Protein AF-A0A3M1L8R0-F1 (afdb_monomer_lite)

Structure (mmCIF, N/CA/C/O backbone):
data_AF-A0A3M1L8R0-F1
#
_entry.id   AF-A0A3M1L8R0-F1
#
loop_
_atom_site.group_PDB
_atom_site.id
_atom_site.type_symbol
_atom_site.label_atom_id
_atom_site.label_alt_id
_atom_site.label_comp_id
_atom_site.label_asym_id
_atom_site.label_entity_id
_atom_site.label_seq_id
_atom_site.pdbx_PDB_ins_code
_atom_site.Cartn_x
_atom_site.Cartn_y
_atom_site.Cartn_z
_atom_site.occupancy
_atom_site.B_iso_or_equiv
_atom_site.auth_seq_id
_atom_site.auth_comp_id
_atom_site.auth_asym_id
_atom_site.auth_atom_id
_atom_site.pdbx_PDB_model_num
ATOM 1 N N . MET A 1 1 ? 29.914 29.128 -67.071 1.00 51.91 1 MET A N 1
ATOM 2 C CA . MET A 1 1 ? 29.034 29.588 -65.966 1.00 51.91 1 MET A CA 1
ATOM 3 C C . MET A 1 1 ? 27.877 28.634 -65.644 1.00 51.91 1 MET A C 1
ATOM 5 O O . MET A 1 1 ? 27.587 28.475 -64.469 1.00 51.91 1 MET A O 1
ATOM 9 N N . LYS A 1 2 ? 27.258 27.937 -66.615 1.00 49.28 2 LYS A N 1
ATOM 10 C CA . LYS A 1 2 ? 26.169 26.964 -66.348 1.00 49.28 2 LYS A CA 1
ATOM 11 C C . LYS A 1 2 ? 26.599 25.718 -65.545 1.00 49.28 2 LYS A C 1
ATOM 13 O O . LYS A 1 2 ? 25.835 25.243 -64.716 1.00 49.28 2 LYS A O 1
ATOM 18 N N . ASN A 1 3 ? 27.845 25.261 -65.699 1.00 52.44 3 ASN A N 1
ATOM 19 C CA . ASN A 1 3 ? 28.344 24.060 -65.006 1.00 52.44 3 ASN A CA 1
ATOM 20 C C . ASN A 1 3 ? 28.751 24.312 -63.541 1.00 52.44 3 ASN A C 1
ATOM 22 O O . ASN A 1 3 ? 28.852 23.365 -62.770 1.00 52.44 3 ASN A O 1
ATOM 26 N N . LEU A 1 4 ? 28.950 25.576 -63.142 1.00 51.56 4 LEU A N 1
ATOM 27 C CA . LEU A 1 4 ? 29.311 25.935 -61.764 1.00 51.56 4 LEU A CA 1
ATOM 28 C C . LEU A 1 4 ? 28.068 26.055 -60.866 1.00 51.56 4 LEU A C 1
ATOM 30 O O . LEU A 1 4 ? 28.112 25.662 -59.705 1.00 51.56 4 LEU A O 1
ATOM 34 N N . LEU A 1 5 ? 26.931 26.502 -61.419 1.00 51.31 5 LEU A N 1
ATOM 35 C CA . LEU A 1 5 ? 25.650 26.499 -60.701 1.00 51.31 5 LEU A CA 1
ATOM 36 C C . LEU A 1 5 ? 25.117 25.078 -60.450 1.00 51.31 5 LEU A C 1
ATOM 38 O O . LEU A 1 5 ? 24.529 24.833 -59.402 1.00 51.31 5 LEU A O 1
ATOM 42 N N . PHE A 1 6 ? 25.360 24.128 -61.359 1.00 51.28 6 PHE A N 1
ATOM 43 C CA . PHE A 1 6 ? 24.912 22.738 -61.187 1.00 51.28 6 PHE A CA 1
ATOM 44 C C . PHE A 1 6 ? 25.658 22.008 -60.055 1.00 51.28 6 PHE A C 1
ATOM 46 O O . PHE A 1 6 ? 25.064 21.212 -59.331 1.00 51.28 6 PHE A O 1
ATOM 53 N N . ALA A 1 7 ? 26.941 22.326 -59.849 1.00 51.75 7 ALA A N 1
ATOM 54 C CA . ALA A 1 7 ? 27.743 21.759 -58.765 1.00 51.75 7 ALA A CA 1
ATOM 55 C C . ALA A 1 7 ? 27.320 22.282 -57.378 1.00 51.75 7 ALA A C 1
ATOM 57 O O . ALA A 1 7 ? 27.317 21.526 -56.409 1.00 51.75 7 ALA A O 1
ATOM 58 N N . ILE A 1 8 ? 26.901 23.549 -57.280 1.00 53.81 8 ILE A N 1
ATOM 59 C CA . ILE A 1 8 ? 26.449 24.157 -56.016 1.00 53.81 8 ILE A CA 1
ATOM 60 C C . ILE A 1 8 ? 25.069 23.621 -55.599 1.00 53.81 8 ILE A C 1
ATOM 62 O O . ILE A 1 8 ? 24.835 23.407 -54.412 1.00 53.81 8 ILE A O 1
ATOM 66 N N . VAL A 1 9 ? 24.181 23.312 -56.553 1.00 53.69 9 VAL A N 1
ATOM 67 C CA . VAL A 1 9 ? 22.876 22.689 -56.258 1.00 53.69 9 VAL A CA 1
ATOM 68 C C . VAL A 1 9 ? 23.035 21.247 -55.748 1.00 53.69 9 VAL A C 1
ATOM 70 O O . VAL A 1 9 ? 22.316 20.853 -54.835 1.00 53.69 9 VAL A O 1
ATOM 73 N N . LEU A 1 10 ? 24.017 20.488 -56.252 1.00 50.72 10 LEU A N 1
ATOM 74 C CA . LEU A 1 10 ? 24.317 19.127 -55.776 1.00 50.72 10 LEU A CA 1
ATOM 75 C C . LEU A 1 10 ? 25.057 19.094 -54.425 1.00 50.72 10 LEU A C 1
ATOM 77 O O . LEU A 1 10 ? 24.858 18.167 -53.640 1.00 50.72 10 LEU A O 1
ATOM 81 N N . LEU A 1 11 ? 25.870 20.111 -54.118 1.00 49.56 11 LEU A N 1
ATOM 82 C CA . LEU A 1 11 ? 26.544 20.251 -52.817 1.00 49.56 11 LEU A CA 1
ATOM 83 C C . LEU A 1 11 ? 25.628 20.840 -51.726 1.00 49.56 11 LEU A C 1
ATOM 85 O O . LEU A 1 11 ? 25.813 20.537 -50.550 1.00 49.56 11 LEU A O 1
ATOM 89 N N . GLY A 1 12 ? 24.608 21.624 -52.096 1.00 48.91 12 GLY A N 1
ATOM 90 C CA . GLY A 1 12 ? 23.631 22.202 -51.163 1.00 48.91 12 GLY A CA 1
ATOM 91 C C . GLY A 1 12 ? 22.560 21.224 -50.659 1.00 48.91 12 GLY A C 1
ATOM 92 O O . GLY A 1 12 ? 21.971 21.447 -49.603 1.00 48.91 12 GLY A O 1
ATOM 93 N N . SER A 1 13 ? 22.324 20.114 -51.365 1.00 52.06 13 SER A N 1
ATOM 94 C CA . SER A 1 13 ? 21.329 19.096 -50.989 1.00 52.06 13 SER A CA 1
ATOM 95 C C . SER A 1 13 ? 21.847 18.016 -50.025 1.00 52.06 13 SER A C 1
ATOM 97 O O . SER A 1 13 ? 21.062 17.205 -49.540 1.00 52.06 13 SER A O 1
ATOM 99 N N . GLY A 1 14 ? 23.151 17.982 -49.729 1.00 53.72 14 GLY A N 1
ATOM 100 C CA . GLY A 1 14 ? 23.781 16.911 -48.939 1.00 53.72 14 GLY A CA 1
ATOM 101 C C . GLY A 1 14 ? 23.727 17.066 -47.411 1.00 53.72 14 GLY A C 1
ATOM 102 O O . GLY A 1 14 ? 24.091 16.132 -46.701 1.00 53.72 14 GLY A O 1
ATOM 103 N N . LEU A 1 15 ? 23.282 18.212 -46.882 1.00 53.03 15 LEU A N 1
ATOM 104 C CA . LEU A 1 15 ? 23.395 18.558 -45.452 1.00 53.03 15 LEU A CA 1
ATOM 105 C C . LEU A 1 15 ? 22.058 18.613 -44.681 1.00 53.03 15 LEU A C 1
ATOM 107 O O . LEU A 1 15 ? 21.916 19.376 -43.732 1.00 53.03 15 LEU A O 1
ATOM 111 N N . TRP A 1 16 ? 21.083 17.766 -45.028 1.00 51.69 16 TRP A N 1
ATOM 112 C CA . TRP A 1 16 ? 19.791 17.680 -44.315 1.00 51.69 16 TRP A CA 1
ATOM 113 C C . TRP A 1 16 ? 19.462 16.278 -43.768 1.00 51.69 16 TRP A C 1
ATOM 115 O O . TRP A 1 16 ? 18.299 15.897 -43.688 1.00 51.69 16 TRP A O 1
ATOM 125 N N . LEU A 1 17 ? 20.460 15.478 -43.371 1.00 54.22 17 LEU A N 1
ATOM 126 C CA . LEU A 1 17 ? 20.231 14.120 -42.830 1.00 54.22 17 LEU A CA 1
ATOM 127 C C . LEU A 1 17 ? 20.761 13.913 -41.400 1.00 54.22 17 LEU A C 1
ATOM 129 O O . LEU A 1 17 ? 21.130 12.807 -41.011 1.00 54.22 17 LEU A O 1
ATOM 133 N N . GLY A 1 18 ? 20.756 14.975 -40.594 1.00 55.88 18 GLY A N 1
ATOM 134 C CA . GLY A 1 18 ? 21.191 14.965 -39.194 1.00 55.88 18 GLY A CA 1
ATOM 135 C C . GLY A 1 18 ? 20.063 15.083 -38.167 1.00 55.88 18 GLY A C 1
ATOM 136 O O . GLY A 1 18 ? 20.282 15.642 -37.100 1.00 55.88 18 GLY A O 1
ATOM 137 N N . GLY A 1 19 ? 18.845 14.621 -38.462 1.00 56.12 19 GLY A N 1
ATOM 138 C CA . GLY A 1 19 ? 17.775 14.601 -37.460 1.00 56.12 19 GLY A CA 1
ATOM 139 C C . GLY A 1 19 ? 18.047 13.537 -36.391 1.00 56.12 19 GLY A C 1
ATOM 140 O O . GLY A 1 19 ? 17.993 12.340 -36.683 1.00 56.12 19 GLY A O 1
ATOM 141 N N . CYS A 1 20 ? 18.326 13.950 -35.152 1.00 65.25 20 CYS A N 1
ATOM 142 C CA . CYS A 1 20 ? 18.377 13.044 -34.006 1.00 65.25 20 CYS A CA 1
ATOM 143 C C . CYS A 1 20 ? 16.948 12.560 -33.713 1.00 65.25 20 CYS A C 1
ATOM 145 O O . CYS A 1 20 ? 16.166 13.261 -33.076 1.00 65.25 20 CYS A O 1
ATOM 147 N N . SER A 1 21 ? 16.557 11.397 -34.244 1.00 83.44 21 SER A N 1
ATOM 148 C CA . SER A 1 21 ? 15.259 10.824 -33.889 1.00 83.44 21 SER A CA 1
ATOM 149 C C . SER A 1 21 ? 15.334 10.241 -32.472 1.00 83.44 21 SER A C 1
ATOM 151 O O . SER A 1 21 ? 16.324 9.573 -32.152 1.00 83.44 21 SER A O 1
ATOM 153 N N . PRO A 1 22 ? 14.299 10.424 -31.631 1.00 83.69 22 PRO A N 1
ATOM 154 C CA . PRO A 1 22 ? 14.264 9.841 -30.290 1.00 83.69 22 PRO A CA 1
ATOM 155 C C . PRO A 1 22 ? 14.549 8.333 -30.291 1.00 83.69 22 PRO A C 1
ATOM 157 O O . PRO A 1 22 ? 15.298 7.845 -29.452 1.00 83.69 22 PRO A O 1
ATOM 160 N N . GLY A 1 23 ? 14.051 7.603 -31.297 1.00 88.00 23 GLY A N 1
ATOM 161 C CA . GLY A 1 23 ? 14.335 6.175 -31.453 1.00 88.00 23 GLY A CA 1
ATOM 162 C C . GLY A 1 23 ? 15.821 5.858 -31.667 1.00 88.00 23 GLY A C 1
ATOM 163 O O . GLY A 1 23 ? 16.350 4.960 -31.019 1.00 88.00 23 GLY A O 1
ATOM 164 N N . ARG A 1 24 ? 16.536 6.629 -32.504 1.00 87.69 24 ARG A N 1
ATOM 165 C CA . ARG A 1 24 ? 17.986 6.442 -32.717 1.00 87.69 24 ARG A CA 1
ATOM 166 C C . ARG A 1 24 ? 18.797 6.776 -31.469 1.00 87.69 24 ARG A C 1
ATOM 168 O O . ARG A 1 24 ? 19.761 6.071 -31.180 1.00 87.69 24 ARG A O 1
ATOM 175 N N . PHE A 1 25 ? 18.413 7.830 -30.748 1.00 91.00 25 PHE A N 1
ATOM 176 C CA . PHE A 1 25 ? 19.039 8.185 -29.476 1.00 91.00 25 PHE A CA 1
ATOM 177 C C . PHE A 1 25 ? 18.888 7.046 -28.463 1.00 91.00 25 PHE A C 1
ATOM 179 O O . PHE A 1 25 ? 19.884 6.520 -27.978 1.00 91.00 25 PHE A O 1
ATOM 186 N N . VAL A 1 26 ? 17.661 6.580 -28.231 1.00 92.38 26 VAL A N 1
ATOM 187 C CA . VAL A 1 26 ? 17.399 5.501 -27.274 1.00 92.38 26 VAL A CA 1
ATOM 188 C C . VAL A 1 26 ? 18.082 4.195 -27.680 1.00 92.38 26 VAL A C 1
ATOM 190 O O . VAL A 1 26 ? 18.713 3.553 -26.847 1.00 92.38 26 VAL A O 1
ATOM 193 N N . ALA A 1 27 ? 18.038 3.813 -28.961 1.00 91.56 27 ALA A N 1
ATOM 194 C CA . ALA A 1 27 ? 18.734 2.619 -29.444 1.00 91.56 27 ALA A CA 1
ATOM 195 C C . ALA A 1 27 ? 20.246 2.667 -29.163 1.00 91.56 27 ALA A C 1
ATOM 197 O O . ALA A 1 27 ? 20.862 1.642 -28.868 1.00 91.56 27 ALA A O 1
ATOM 198 N N . LYS A 1 28 ? 20.850 3.856 -29.258 1.00 93.06 28 LYS A N 1
ATOM 199 C CA . LYS A 1 28 ? 22.262 4.077 -28.943 1.00 93.06 28 LYS A CA 1
ATOM 200 C C . LYS A 1 28 ? 22.526 3.943 -27.442 1.00 93.06 28 LYS A C 1
ATOM 202 O O . LYS A 1 28 ? 23.493 3.275 -27.087 1.00 93.06 28 LYS A O 1
ATOM 207 N N . GLU A 1 29 ? 21.679 4.514 -26.589 1.00 93.38 29 GLU A N 1
ATOM 208 C CA . GLU A 1 29 ? 21.819 4.412 -25.128 1.00 93.38 29 GLU A CA 1
ATOM 209 C C . GLU A 1 29 ? 21.652 2.972 -24.631 1.00 93.38 29 GLU A C 1
ATOM 211 O O . GLU A 1 29 ? 22.484 2.488 -23.863 1.00 93.38 29 GLU A O 1
ATOM 216 N N . LEU A 1 30 ? 20.662 2.238 -25.153 1.00 92.50 30 LEU A N 1
ATOM 217 C CA . LEU A 1 30 ? 20.477 0.816 -24.844 1.00 92.50 30 LEU A CA 1
ATOM 218 C C . LEU A 1 30 ? 21.733 -0.002 -25.177 1.00 92.50 30 LEU A C 1
ATOM 220 O O . LEU A 1 30 ? 22.134 -0.852 -24.389 1.00 92.50 30 LEU A O 1
ATOM 224 N N . ARG A 1 31 ? 22.378 0.276 -26.320 1.00 91.19 31 ARG A N 1
ATOM 225 C CA . ARG A 1 31 ? 23.598 -0.421 -26.768 1.00 91.19 31 ARG A CA 1
ATOM 226 C C . ARG A 1 31 ? 24.855 -0.028 -25.996 1.00 91.19 31 ARG A C 1
ATOM 228 O O . ARG A 1 31 ? 25.738 -0.859 -25.831 1.00 91.19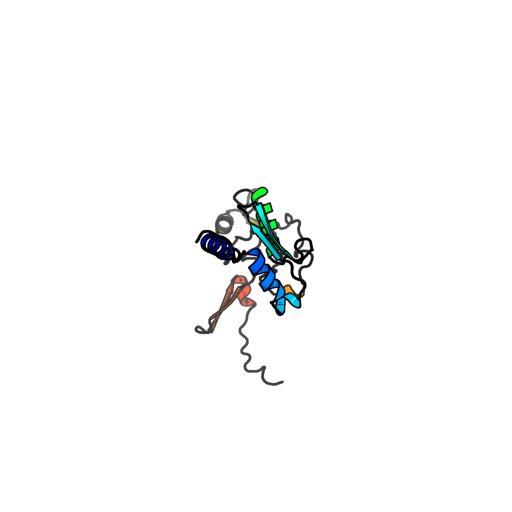 31 ARG A O 1
ATOM 235 N N . ARG A 1 32 ? 24.988 1.242 -25.606 1.00 94.94 32 ARG A N 1
ATOM 236 C CA . ARG A 1 32 ? 26.212 1.772 -24.978 1.00 94.94 32 ARG A CA 1
ATOM 237 C C . ARG A 1 32 ? 26.231 1.630 -23.465 1.00 94.94 32 ARG A C 1
ATOM 239 O O . ARG A 1 32 ? 27.309 1.693 -22.884 1.00 94.94 32 ARG A O 1
ATOM 246 N N . SER A 1 33 ? 25.072 1.467 -22.836 1.00 95.38 33 SER A N 1
ATOM 247 C CA . SER A 1 33 ? 24.998 1.310 -21.391 1.00 95.38 33 SER A CA 1
ATOM 248 C C . SER A 1 33 ? 25.615 -0.015 -20.956 1.00 95.38 33 SER A C 1
ATOM 250 O O . SER A 1 33 ? 25.059 -1.084 -21.198 1.00 95.38 33 SER A O 1
ATOM 252 N N . GLU A 1 34 ? 26.745 0.066 -20.258 1.00 95.00 34 GLU A N 1
ATOM 253 C CA . GLU A 1 34 ? 27.422 -1.101 -19.694 1.00 95.00 34 GLU A CA 1
ATOM 254 C C . GLU A 1 34 ? 26.500 -1.903 -18.761 1.00 95.00 34 GLU A C 1
ATOM 256 O O . GLU A 1 34 ? 26.536 -3.132 -18.755 1.00 95.00 34 GLU A O 1
ATOM 261 N N . VAL A 1 35 ? 25.634 -1.219 -18.006 1.00 95.00 35 VAL A N 1
ATOM 262 C CA . VAL A 1 35 ? 24.682 -1.866 -17.095 1.00 95.00 35 VAL A CA 1
ATOM 263 C C . VAL A 1 35 ? 23.616 -2.625 -17.879 1.00 95.00 35 VAL A C 1
ATOM 265 O O . VAL A 1 35 ? 23.365 -3.791 -17.586 1.00 95.00 35 VAL A O 1
ATOM 268 N N . LEU A 1 36 ? 23.009 -2.003 -18.895 1.00 93.88 36 LEU A N 1
ATOM 269 C CA . LEU A 1 36 ? 21.923 -2.638 -19.650 1.00 93.88 36 LEU A CA 1
ATOM 270 C C . LEU A 1 36 ? 22.419 -3.817 -20.489 1.00 93.88 36 LEU A C 1
ATOM 272 O O . LEU A 1 36 ? 21.698 -4.795 -20.638 1.00 93.88 36 LEU A O 1
ATOM 276 N N . GLN A 1 37 ? 23.661 -3.768 -20.975 1.00 92.06 37 GLN A N 1
ATOM 277 C CA . GLN A 1 37 ? 24.262 -4.877 -21.723 1.00 92.06 37 GLN A CA 1
ATOM 278 C C . GLN A 1 37 ? 24.551 -6.119 -20.859 1.00 92.06 37 GLN A C 1
ATOM 280 O O . GLN A 1 37 ? 24.732 -7.204 -21.405 1.00 92.06 37 GLN A O 1
ATOM 285 N N . LYS A 1 38 ? 24.579 -5.988 -19.525 1.00 95.69 38 LYS A N 1
ATOM 286 C CA . LYS A 1 38 ? 24.797 -7.107 -18.588 1.00 95.69 38 LYS A CA 1
ATOM 287 C C . LYS A 1 38 ? 23.502 -7.760 -18.086 1.00 95.69 38 LYS A C 1
ATOM 289 O O . LYS A 1 38 ? 23.583 -8.749 -17.364 1.00 95.69 38 LYS A O 1
ATOM 294 N N . HIS A 1 39 ? 22.329 -7.229 -18.435 1.00 94.06 39 HIS A N 1
ATOM 295 C CA . HIS A 1 39 ? 21.040 -7.685 -17.907 1.00 94.06 39 HIS A CA 1
ATOM 296 C C . HIS A 1 39 ? 20.052 -8.016 -19.027 1.00 94.06 39 HIS A C 1
ATOM 298 O O . HIS A 1 39 ? 20.157 -7.517 -20.146 1.00 94.06 39 HIS A O 1
ATOM 304 N N . PHE A 1 40 ? 19.046 -8.833 -18.710 1.00 94.69 40 PHE A N 1
ATOM 305 C CA . PHE A 1 40 ? 17.914 -9.032 -19.607 1.00 94.69 40 PHE A CA 1
ATOM 306 C C . PHE A 1 40 ? 16.969 -7.829 -19.505 1.00 94.69 40 PHE A C 1
ATOM 308 O O . PHE A 1 40 ? 16.279 -7.650 -18.502 1.00 94.69 40 PHE A O 1
ATOM 315 N N . VAL A 1 41 ? 16.981 -6.972 -20.528 1.00 95.12 41 VAL A N 1
ATOM 316 C CA . VAL A 1 41 ? 16.267 -5.688 -20.535 1.00 95.12 41 VAL A CA 1
ATOM 317 C C . VAL A 1 41 ? 15.135 -5.714 -21.555 1.00 95.12 41 VAL A C 1
ATOM 319 O O . VAL A 1 41 ? 15.334 -6.110 -22.703 1.00 95.12 41 VAL A O 1
ATOM 322 N N . GLY A 1 42 ? 13.963 -5.239 -21.139 1.00 95.06 42 GLY A N 1
ATOM 323 C CA . GLY A 1 42 ? 12.839 -4.905 -22.009 1.00 95.06 42 GLY A CA 1
ATOM 324 C C . GLY A 1 42 ? 12.680 -3.390 -22.107 1.00 95.06 42 GLY A C 1
ATOM 325 O O . GLY A 1 42 ? 12.739 -2.689 -21.099 1.00 95.06 42 GLY A O 1
ATOM 326 N N . PHE A 1 43 ? 12.487 -2.868 -23.315 1.00 95.50 43 PHE A N 1
ATOM 327 C CA . PHE A 1 43 ? 12.222 -1.452 -23.550 1.00 95.50 43 PHE A CA 1
ATOM 328 C C . PHE A 1 43 ? 11.221 -1.273 -24.690 1.00 95.50 43 PHE A C 1
ATOM 330 O O . PHE A 1 43 ? 11.354 -1.883 -25.752 1.00 95.50 43 PHE A O 1
ATOM 337 N N . ALA A 1 44 ? 10.255 -0.378 -24.508 1.00 95.62 44 ALA A N 1
ATOM 338 C CA . ALA A 1 44 ? 9.317 0.004 -25.551 1.00 95.62 44 ALA A CA 1
ATOM 339 C C . ALA A 1 44 ? 8.983 1.496 -25.449 1.00 95.62 44 ALA A C 1
ATOM 341 O O . ALA A 1 44 ? 8.637 1.994 -24.382 1.00 95.62 44 ALA A O 1
ATOM 342 N N . LEU A 1 45 ? 9.074 2.206 -26.574 1.00 95.94 45 LEU A N 1
ATOM 343 C CA . LEU A 1 45 ? 8.698 3.611 -26.710 1.00 95.94 45 LEU A CA 1
ATOM 344 C C . LEU A 1 45 ? 7.683 3.751 -27.839 1.00 95.94 45 LEU A C 1
ATOM 346 O O . LEU A 1 45 ? 7.979 3.438 -28.997 1.00 95.94 45 LEU A O 1
ATOM 350 N N . TYR A 1 46 ? 6.504 4.255 -27.493 1.00 95.94 46 TYR A N 1
ATOM 351 C CA . TYR A 1 46 ? 5.384 4.449 -28.403 1.00 95.94 46 TYR A CA 1
ATOM 352 C C . TYR A 1 46 ? 5.064 5.934 -28.554 1.00 95.94 46 TYR A C 1
ATOM 354 O O . TYR A 1 46 ? 5.034 6.674 -27.575 1.00 95.94 46 TYR A O 1
ATOM 362 N N . ASP A 1 47 ? 4.815 6.362 -29.785 1.00 95.62 47 ASP A N 1
ATOM 363 C CA . ASP A 1 47 ? 4.324 7.700 -30.099 1.00 95.62 47 ASP A CA 1
ATOM 364 C C . ASP A 1 47 ? 2.795 7.666 -30.162 1.00 95.62 47 ASP A C 1
ATOM 366 O O . ASP A 1 47 ? 2.230 7.037 -31.060 1.00 95.62 47 ASP A O 1
ATOM 370 N N . LEU A 1 48 ? 2.134 8.324 -29.206 1.00 96.50 48 LEU A N 1
ATOM 371 C CA . LEU A 1 48 ? 0.672 8.345 -29.111 1.00 96.50 48 LEU A CA 1
ATOM 372 C C . LEU A 1 48 ? 0.016 9.138 -30.252 1.00 96.50 48 LEU A C 1
ATOM 374 O O . LEU A 1 48 ? -1.052 8.749 -30.720 1.00 96.50 48 LEU A O 1
ATOM 378 N N . GLU A 1 49 ? 0.655 10.208 -30.734 1.00 96.06 49 GLU A N 1
ATOM 379 C CA . GLU A 1 49 ? 0.125 11.038 -31.822 1.00 96.06 49 GLU A CA 1
ATOM 380 C C . GLU A 1 49 ? 0.259 10.322 -33.167 1.00 96.06 49 GLU A C 1
ATOM 382 O O . GLU A 1 49 ? -0.699 10.214 -33.933 1.00 96.06 49 GLU A O 1
ATOM 387 N N . LYS A 1 50 ? 1.450 9.776 -33.442 1.00 95.38 50 LYS A N 1
ATOM 388 C CA . LYS A 1 50 ? 1.740 9.050 -34.690 1.00 95.38 50 LYS A CA 1
ATOM 389 C C . LYS A 1 50 ? 1.267 7.599 -34.667 1.00 95.38 50 LYS A C 1
ATOM 391 O O . LYS A 1 50 ? 1.395 6.918 -35.683 1.00 95.38 50 LYS A O 1
ATOM 396 N N . LYS A 1 51 ? 0.773 7.123 -33.521 1.00 96.81 51 LYS A N 1
ATOM 397 C CA . LYS A 1 51 ? 0.279 5.760 -33.287 1.00 96.81 51 LYS A CA 1
ATOM 398 C C . LYS A 1 51 ? 1.249 4.677 -33.767 1.00 96.81 51 LYS A C 1
ATOM 400 O O . LYS A 1 51 ? 0.857 3.715 -34.429 1.00 96.81 51 LYS A O 1
ATOM 405 N N . ARG A 1 52 ? 2.537 4.832 -33.454 1.00 95.19 52 ARG A N 1
ATOM 406 C CA . ARG A 1 52 ? 3.581 3.885 -33.876 1.00 95.19 52 ARG A CA 1
ATOM 407 C C . ARG A 1 52 ? 4.674 3.719 -32.832 1.00 95.19 52 ARG A C 1
ATOM 409 O O . ARG A 1 52 ? 5.014 4.658 -32.115 1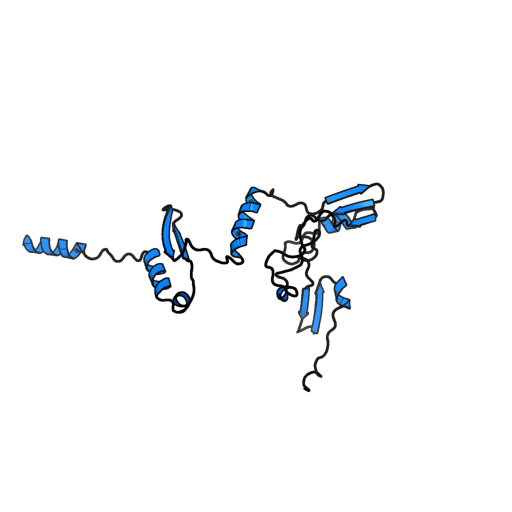.00 95.19 52 ARG A O 1
ATOM 416 N N . TRP A 1 53 ? 5.293 2.545 -32.823 1.00 95.19 53 TRP A N 1
ATOM 417 C CA . TRP A 1 53 ? 6.516 2.302 -32.065 1.00 95.19 53 TRP A CA 1
ATOM 418 C C . TRP A 1 53 ? 7.669 3.133 -32.635 1.00 95.19 53 TRP A C 1
ATOM 420 O O . TRP A 1 53 ? 7.911 3.134 -33.842 1.00 95.19 53 TRP A O 1
ATOM 430 N N . LEU A 1 54 ? 8.378 3.849 -31.765 1.00 94.31 54 LEU A N 1
ATOM 431 C CA . LEU A 1 54 ? 9.587 4.593 -32.120 1.00 94.31 54 LEU A CA 1
ATOM 432 C C . LEU A 1 54 ? 10.855 3.787 -31.848 1.00 94.31 54 LEU A C 1
ATOM 434 O O . LEU A 1 54 ? 11.840 3.957 -32.562 1.00 94.31 54 LEU A O 1
ATOM 438 N N . GLN A 1 55 ? 10.833 2.948 -30.810 1.00 94.81 55 GLN A N 1
ATOM 439 C CA . GLN A 1 55 ? 11.923 2.047 -30.455 1.00 94.81 55 GLN A CA 1
ATOM 440 C C . GLN A 1 55 ? 11.395 0.903 -29.594 1.00 94.81 55 GLN A C 1
ATOM 442 O O . GLN A 1 55 ? 10.631 1.133 -28.658 1.00 94.81 55 GLN A O 1
ATOM 447 N N . THR A 1 56 ? 11.852 -0.313 -29.867 1.00 95.81 56 THR A N 1
ATOM 448 C CA . THR A 1 56 ? 11.588 -1.490 -29.036 1.00 95.81 56 THR A CA 1
ATOM 449 C C . THR A 1 56 ? 12.871 -2.295 -28.836 1.00 95.81 56 THR A C 1
ATOM 451 O O . THR A 1 56 ? 13.806 -2.224 -29.637 1.00 95.81 56 THR A O 1
ATOM 454 N N . HIS A 1 57 ? 12.941 -3.027 -27.733 1.00 94.81 57 HIS A N 1
ATOM 455 C CA . HIS A 1 57 ? 13.987 -3.990 -27.414 1.00 94.81 57 HIS A CA 1
ATOM 456 C C . HIS A 1 57 ? 13.372 -5.047 -26.495 1.00 94.81 57 HIS A C 1
ATOM 458 O O . HIS A 1 57 ? 12.917 -4.698 -25.410 1.00 94.81 57 HIS A O 1
ATOM 464 N N . ASN A 1 58 ? 13.285 -6.299 -26.955 1.00 96.12 58 ASN A N 1
ATOM 465 C CA . ASN A 1 58 ? 12.631 -7.413 -26.246 1.00 96.12 58 ASN A CA 1
ATOM 466 C C . ASN A 1 58 ? 11.211 -7.086 -25.736 1.00 96.12 58 ASN A C 1
ATOM 468 O O . ASN A 1 58 ? 10.792 -7.574 -24.692 1.00 96.12 58 ASN A O 1
ATOM 472 N N . ALA A 1 59 ? 10.474 -6.216 -26.435 1.00 95.88 59 ALA A N 1
ATOM 473 C CA . ALA A 1 59 ? 9.172 -5.716 -25.976 1.00 95.88 59 ALA A CA 1
ATOM 474 C C . ALA A 1 59 ? 8.065 -6.791 -25.966 1.00 95.88 59 ALA A C 1
ATOM 476 O O . ALA A 1 59 ? 7.014 -6.590 -25.370 1.00 95.88 59 ALA A O 1
ATOM 477 N N . ASP A 1 60 ? 8.300 -7.909 -26.645 1.00 96.38 60 ASP A N 1
ATOM 478 C CA . ASP A 1 60 ? 7.441 -9.086 -26.775 1.00 96.38 60 ASP A CA 1
ATOM 479 C C . ASP A 1 60 ? 7.770 -10.204 -25.767 1.00 96.38 60 ASP A C 1
ATOM 481 O O . ASP A 1 60 ? 7.141 -11.259 -25.791 1.00 96.38 60 ASP A O 1
ATOM 485 N N . HIS A 1 61 ? 8.742 -9.988 -24.877 1.00 97.38 61 HIS A N 1
ATOM 486 C CA . HIS A 1 61 ? 9.136 -10.958 -23.857 1.00 97.38 61 HIS A CA 1
ATOM 487 C C . HIS A 1 61 ? 8.450 -10.678 -22.513 1.00 97.38 61 HIS A C 1
ATOM 489 O O . HIS A 1 61 ? 8.108 -9.539 -22.190 1.00 97.38 61 HIS A O 1
ATOM 495 N N . TYR A 1 62 ? 8.270 -11.723 -21.701 1.00 96.69 62 TYR A N 1
ATOM 496 C CA . TYR A 1 62 ? 7.740 -11.587 -20.344 1.00 96.69 62 TYR A CA 1
ATOM 497 C C . TYR A 1 62 ? 8.811 -11.100 -19.361 1.00 96.69 62 TYR A C 1
ATOM 499 O O . TYR A 1 62 ? 9.961 -11.536 -19.404 1.00 96.69 62 TYR A O 1
ATOM 507 N N . PHE A 1 63 ? 8.400 -10.232 -18.436 1.00 96.25 63 PHE A N 1
ATOM 508 C CA . PHE A 1 63 ? 9.225 -9.694 -17.353 1.00 96.25 63 PHE A CA 1
ATOM 509 C C . PHE A 1 63 ? 8.434 -9.693 -16.048 1.00 96.25 63 PHE A C 1
ATOM 511 O O . PHE A 1 63 ? 7.204 -9.646 -16.068 1.00 96.25 63 PHE A O 1
ATOM 518 N N . THR A 1 64 ? 9.135 -9.661 -14.914 1.00 95.00 64 THR A N 1
ATOM 519 C CA . THR A 1 64 ? 8.518 -9.373 -13.617 1.00 95.00 64 THR A CA 1
ATOM 520 C C . THR A 1 64 ? 8.202 -7.876 -13.545 1.00 95.00 64 THR A C 1
ATOM 522 O O . THR A 1 64 ? 9.125 -7.064 -13.494 1.00 95.00 64 THR A O 1
ATOM 525 N N . PRO A 1 65 ? 6.923 -7.469 -13.530 1.00 95.25 65 PRO A N 1
ATOM 526 C CA . PRO A 1 65 ? 6.548 -6.055 -13.601 1.00 95.25 65 PRO A CA 1
ATOM 527 C C . PRO A 1 65 ? 6.794 -5.289 -12.292 1.00 95.25 65 PRO A C 1
ATOM 529 O O . PRO A 1 65 ? 6.720 -4.059 -12.283 1.00 95.25 65 PRO A O 1
ATOM 532 N N . ALA A 1 66 ? 7.047 -5.991 -11.181 1.00 94.88 66 ALA A N 1
ATOM 533 C CA . ALA A 1 66 ? 7.069 -5.415 -9.838 1.00 94.88 66 ALA A CA 1
ATOM 534 C C . ALA A 1 66 ? 5.825 -4.526 -9.608 1.00 94.88 66 ALA A C 1
ATOM 536 O O . ALA A 1 66 ? 4.703 -4.902 -9.960 1.00 94.88 66 ALA A O 1
ATOM 537 N N . SER A 1 67 ? 5.999 -3.321 -9.061 1.00 96.25 67 SER A N 1
ATOM 538 C CA . SER A 1 67 ? 4.884 -2.396 -8.826 1.00 96.25 67 SER A CA 1
ATOM 539 C C . SER A 1 67 ? 4.197 -1.879 -10.098 1.00 96.25 67 SER A C 1
ATOM 541 O O . SER A 1 67 ? 3.109 -1.323 -9.973 1.00 96.25 67 SER A O 1
ATOM 543 N N . ASN A 1 68 ? 4.724 -2.114 -11.309 1.00 96.81 68 ASN A N 1
ATOM 544 C CA . ASN A 1 68 ? 4.018 -1.747 -12.544 1.00 96.81 68 ASN A CA 1
ATOM 545 C C . ASN A 1 68 ? 2.715 -2.543 -12.735 1.00 96.81 68 ASN A C 1
ATOM 547 O O . ASN A 1 68 ? 1.814 -2.058 -13.417 1.00 96.81 68 ASN A O 1
ATOM 551 N N . THR A 1 69 ? 2.547 -3.696 -12.069 1.00 96.06 69 THR A N 1
ATOM 552 C CA . THR A 1 69 ? 1.254 -4.410 -12.000 1.00 96.06 69 THR A CA 1
ATOM 553 C C . THR A 1 69 ? 0.117 -3.507 -11.519 1.00 96.06 69 THR A C 1
ATOM 555 O O . THR A 1 69 ? -1.019 -3.660 -11.965 1.00 96.06 69 THR A O 1
ATOM 558 N N . LYS A 1 70 ? 0.415 -2.512 -10.668 1.00 96.94 70 LYS A N 1
ATOM 559 C CA . LYS A 1 70 ? -0.580 -1.563 -10.148 1.00 96.94 70 LYS A CA 1
ATOM 560 C C . LYS A 1 70 ? -1.294 -0.790 -11.259 1.00 96.94 70 LYS A C 1
ATOM 562 O O . LYS A 1 70 ? -2.443 -0.420 -11.059 1.00 96.94 70 LYS A O 1
ATOM 567 N N . LEU A 1 71 ? -0.674 -0.593 -12.429 1.00 98.00 71 LEU A N 1
ATOM 568 C CA . LEU A 1 71 ? -1.330 0.041 -13.579 1.00 98.00 71 LEU A CA 1
ATOM 569 C C . LEU A 1 71 ? -2.528 -0.785 -14.076 1.00 98.00 71 LEU A C 1
ATOM 571 O O . LEU A 1 71 ? -3.583 -0.220 -14.356 1.00 98.00 71 LEU A O 1
ATOM 575 N N . PHE A 1 72 ? -2.402 -2.115 -14.122 1.00 97.00 72 PHE A N 1
ATOM 576 C CA . PHE A 1 72 ? -3.492 -3.013 -14.517 1.00 97.00 72 PHE A CA 1
ATOM 577 C C . PHE A 1 72 ? -4.596 -3.064 -13.459 1.00 97.00 72 PHE A C 1
ATOM 579 O O . PHE A 1 72 ? -5.778 -2.992 -13.797 1.00 97.00 72 PHE A O 1
ATOM 586 N N . THR A 1 73 ? -4.219 -3.143 -12.179 1.00 96.19 73 THR A N 1
ATOM 587 C CA . THR A 1 73 ? -5.175 -3.088 -11.062 1.00 96.19 73 THR A CA 1
ATOM 588 C C . THR A 1 73 ? -5.944 -1.770 -11.061 1.00 96.19 73 THR A C 1
ATOM 590 O O . THR A 1 73 ? -7.164 -1.781 -10.942 1.00 96.19 73 THR A O 1
ATOM 593 N N . PHE A 1 74 ? -5.253 -0.645 -11.253 1.00 96.50 74 PHE A N 1
ATOM 594 C CA . PHE A 1 74 ? -5.860 0.682 -11.314 1.00 96.50 74 PHE A CA 1
ATOM 595 C C . PHE A 1 74 ? -6.824 0.815 -12.494 1.00 96.50 74 PHE A C 1
ATOM 597 O O . PHE A 1 74 ? -7.967 1.218 -12.304 1.00 96.50 74 PHE A O 1
ATOM 604 N N . TYR A 1 75 ? -6.405 0.411 -13.696 1.00 97.19 75 TYR A N 1
ATOM 605 C CA . TYR A 1 75 ? -7.270 0.423 -14.875 1.00 97.19 75 TYR A CA 1
ATOM 606 C C . TYR A 1 75 ? -8.530 -0.431 -14.673 1.00 97.19 75 TYR A C 1
ATOM 608 O O . TYR A 1 75 ? -9.639 0.009 -14.957 1.00 97.19 75 TYR A O 1
ATOM 616 N N . THR A 1 76 ? -8.372 -1.628 -14.106 1.00 97.06 76 THR A N 1
ATOM 617 C CA . THR A 1 76 ? -9.498 -2.515 -13.781 1.00 97.06 76 THR A CA 1
ATOM 618 C C . THR A 1 76 ? -10.435 -1.873 -12.755 1.00 97.06 76 THR A C 1
ATOM 620 O O . THR A 1 76 ? -11.652 -1.909 -12.924 1.00 97.06 76 THR A O 1
ATOM 623 N N . ALA A 1 77 ? -9.880 -1.236 -11.720 1.00 94.94 77 ALA A N 1
ATOM 624 C CA . ALA A 1 77 ? -10.654 -0.540 -10.700 1.00 94.94 77 ALA A CA 1
ATOM 625 C C . ALA A 1 77 ? -11.486 0.608 -11.293 1.00 94.94 77 ALA A C 1
ATOM 627 O O . ALA A 1 77 ? -12.664 0.702 -10.972 1.00 94.94 77 ALA A O 1
ATOM 628 N N . LEU A 1 78 ? -10.923 1.407 -12.208 1.00 95.31 78 LEU A N 1
ATOM 629 C CA . LEU A 1 78 ? -11.653 2.483 -12.897 1.00 95.31 78 LEU A CA 1
ATOM 630 C C . LEU A 1 78 ? -12.863 1.987 -13.703 1.00 95.31 78 LEU A C 1
ATOM 632 O O . LEU A 1 78 ? -13.803 2.743 -13.921 1.00 95.31 78 LEU A O 1
ATOM 636 N N . HIS A 1 79 ? -12.831 0.740 -14.177 1.00 95.38 79 HIS A N 1
ATOM 637 C CA . HIS A 1 79 ? -13.909 0.166 -14.981 1.00 95.38 79 HIS A CA 1
ATOM 638 C C . HIS A 1 79 ? -14.953 -0.600 -14.167 1.00 95.38 79 HIS A C 1
ATOM 640 O O . HIS A 1 79 ? -16.098 -0.703 -14.607 1.00 95.38 79 HIS A O 1
ATOM 646 N N . LEU A 1 80 ? -14.564 -1.172 -13.026 1.00 95.06 80 LEU A N 1
ATOM 647 C CA . LEU A 1 80 ? -15.430 -2.051 -12.238 1.00 95.06 80 LEU A CA 1
ATOM 648 C C . LEU A 1 80 ? -15.977 -1.398 -10.970 1.00 95.06 80 LEU A C 1
ATOM 650 O O . LEU A 1 80 ? -17.063 -1.768 -10.525 1.00 95.06 80 LEU A O 1
ATOM 654 N N . LEU A 1 81 ? -15.224 -0.485 -10.354 1.00 92.00 81 LEU A N 1
ATOM 655 C CA . LEU A 1 81 ? -15.621 0.138 -9.098 1.00 92.00 81 LEU A CA 1
ATOM 656 C C . LEU A 1 81 ? -16.383 1.443 -9.357 1.00 92.00 81 LEU A C 1
ATOM 658 O O . LEU A 1 81 ? -16.030 2.188 -10.269 1.00 92.00 81 LEU A O 1
ATOM 662 N N . PRO A 1 82 ? -17.413 1.745 -8.548 1.00 91.25 82 PRO A N 1
ATOM 663 C CA . PRO A 1 82 ? -18.030 3.065 -8.545 1.00 91.25 82 PRO A CA 1
ATOM 664 C C . PRO A 1 82 ? -17.083 4.104 -7.922 1.00 91.25 82 PRO A C 1
ATOM 666 O O . PRO A 1 82 ? -16.087 3.757 -7.287 1.00 91.25 82 PRO A O 1
ATOM 669 N N . ASP A 1 83 ? -17.453 5.382 -8.007 1.00 88.88 83 ASP A N 1
ATOM 670 C CA . ASP A 1 83 ? -16.649 6.517 -7.517 1.00 88.88 83 ASP A CA 1
ATOM 671 C C . ASP A 1 83 ? -16.351 6.496 -6.002 1.00 88.88 83 ASP A C 1
ATOM 673 O O . ASP A 1 83 ? -15.556 7.296 -5.508 1.00 88.88 83 ASP A O 1
ATOM 677 N N . SER A 1 84 ? -16.983 5.600 -5.237 1.00 87.94 84 SER A N 1
ATOM 678 C CA . SER A 1 84 ? -16.726 5.437 -3.805 1.00 87.94 84 SER A CA 1
ATOM 679 C C . SER A 1 84 ? -16.769 3.974 -3.369 1.00 87.94 84 SER A C 1
ATOM 681 O O . SER A 1 84 ? -17.617 3.195 -3.802 1.00 87.94 84 SER A O 1
ATOM 683 N N . ALA A 1 85 ? -15.864 3.605 -2.462 1.00 87.50 85 ALA A N 1
ATOM 684 C CA . ALA A 1 85 ? -15.859 2.294 -1.828 1.00 87.50 85 ALA A CA 1
ATOM 685 C C . ALA A 1 85 ? -16.698 2.318 -0.536 1.00 87.50 85 ALA A C 1
ATOM 687 O O . ALA A 1 85 ? -16.552 3.246 0.267 1.00 87.50 85 ALA A O 1
ATOM 688 N N . PRO A 1 86 ? -17.537 1.300 -0.269 1.00 91.44 86 PRO A N 1
ATOM 689 C CA . PRO A 1 86 ? -18.263 1.216 0.993 1.00 91.44 86 PRO A CA 1
ATOM 690 C C . PRO A 1 86 ? -17.265 1.104 2.151 1.00 91.44 86 PRO A C 1
ATOM 692 O O . PRO A 1 86 ? -16.336 0.302 2.093 1.00 91.44 86 PRO A O 1
ATOM 695 N N . ALA A 1 87 ? -17.439 1.897 3.208 1.00 92.94 87 ALA A N 1
ATOM 696 C CA . ALA A 1 87 ? -16.523 1.898 4.354 1.00 92.94 87 ALA A CA 1
ATOM 697 C C . ALA A 1 87 ? -16.827 0.787 5.375 1.00 92.94 87 ALA A C 1
ATOM 699 O O . ALA A 1 87 ? -15.923 0.268 6.023 1.00 92.94 87 ALA A O 1
ATOM 700 N N . LEU A 1 88 ? -18.104 0.416 5.516 1.00 94.44 88 LEU A N 1
ATOM 701 C CA . LEU A 1 88 ? -18.576 -0.589 6.465 1.00 94.44 88 LEU A CA 1
ATOM 702 C C . LEU A 1 88 ? -19.916 -1.174 5.994 1.00 94.44 88 LEU A C 1
ATOM 704 O O . LEU A 1 88 ? -20.729 -0.455 5.412 1.00 94.44 88 LEU A O 1
ATOM 708 N N . ARG A 1 89 ? -20.183 -2.454 6.278 1.00 95.75 89 ARG A N 1
ATOM 709 C CA . ARG A 1 89 ? -21.537 -3.037 6.213 1.00 95.75 89 ARG A CA 1
ATOM 710 C C . ARG A 1 89 ? -22.045 -3.266 7.629 1.00 95.75 89 ARG A C 1
ATOM 712 O O . ARG A 1 89 ? -21.266 -3.667 8.485 1.00 95.75 89 ARG A O 1
ATOM 719 N N . TYR A 1 90 ? -23.332 -3.049 7.880 1.00 97.19 90 TYR A N 1
ATOM 720 C CA . TYR A 1 90 ? -23.901 -3.229 9.216 1.00 97.19 90 TYR A CA 1
ATOM 721 C C . TYR A 1 90 ? -25.378 -3.633 9.179 1.00 97.19 90 TYR A C 1
ATOM 723 O O . TYR A 1 90 ? -26.058 -3.433 8.173 1.00 97.19 90 TYR A O 1
ATOM 731 N N . ALA A 1 91 ? -25.858 -4.193 10.289 1.00 97.25 91 ALA A N 1
ATOM 732 C CA . ALA A 1 91 ? -27.258 -4.511 10.539 1.00 97.25 91 ALA A CA 1
ATOM 733 C C . ALA A 1 91 ? -27.597 -4.236 12.012 1.00 97.25 91 ALA A C 1
ATOM 735 O O . ALA A 1 91 ? -26.919 -4.735 12.911 1.00 97.25 91 ALA A O 1
ATOM 736 N N . ALA A 1 92 ? -28.644 -3.446 12.250 1.00 97.12 92 ALA A N 1
ATOM 737 C CA . ALA A 1 92 ? -29.165 -3.186 13.588 1.00 97.12 92 ALA A CA 1
ATOM 738 C C . ALA A 1 92 ? -30.289 -4.179 13.915 1.00 97.12 92 ALA A C 1
ATOM 740 O O . ALA A 1 92 ? -31.255 -4.298 13.160 1.00 97.12 92 ALA A O 1
ATOM 741 N N . LEU A 1 93 ? -30.160 -4.881 15.037 1.00 96.19 93 LEU A N 1
ATOM 742 C CA . LEU A 1 93 ? -31.073 -5.914 15.517 1.00 96.19 93 LEU A CA 1
ATOM 743 C C . LEU A 1 93 ? -31.374 -5.644 16.995 1.00 96.19 93 LEU A C 1
ATOM 745 O O . LEU A 1 93 ? -30.642 -6.084 17.875 1.00 96.19 93 LEU A O 1
ATOM 749 N N . GLY A 1 94 ? -32.430 -4.878 17.271 1.00 95.94 94 GLY A N 1
ATOM 750 C CA . GLY A 1 94 ? -32.763 -4.474 18.640 1.00 95.94 94 GLY A CA 1
ATOM 751 C C . GLY A 1 94 ? -31.642 -3.651 19.282 1.00 95.94 94 GLY A C 1
ATOM 752 O O . GLY A 1 94 ? -31.307 -2.569 18.801 1.00 95.94 94 GLY A O 1
ATOM 753 N N . ASP A 1 95 ? -31.064 -4.179 20.358 1.00 97.00 95 ASP A N 1
ATOM 754 C CA . ASP A 1 95 ? -29.961 -3.579 21.116 1.00 97.00 95 ASP A CA 1
ATOM 755 C C . ASP A 1 95 ? -28.573 -3.906 20.543 1.00 97.00 95 ASP A C 1
ATOM 757 O O . ASP A 1 95 ? -27.562 -3.549 21.143 1.00 97.00 95 ASP A O 1
ATOM 761 N N . THR A 1 96 ? -28.514 -4.575 19.391 1.00 98.31 96 THR A N 1
ATOM 762 C CA . THR A 1 96 ? -27.285 -5.087 18.784 1.00 98.31 96 THR A CA 1
ATOM 763 C C . THR A 1 96 ? -27.012 -4.426 17.432 1.00 98.31 96 THR A C 1
ATOM 765 O O . THR A 1 96 ? -27.903 -4.309 16.591 1.00 98.31 96 THR A O 1
ATOM 768 N N . LEU A 1 97 ? -25.762 -4.024 17.193 1.00 98.38 97 LEU A N 1
ATOM 769 C CA . LEU A 1 97 ? -25.251 -3.595 15.894 1.00 98.38 97 LEU A CA 1
ATOM 770 C C . LEU A 1 97 ? -24.179 -4.583 15.433 1.00 98.38 97 LEU A C 1
ATOM 772 O O . LEU A 1 97 ? -23.038 -4.557 15.900 1.00 98.38 97 LEU A O 1
ATOM 776 N N . LEU A 1 98 ? -24.554 -5.442 14.488 1.00 97.69 98 LEU A N 1
ATOM 777 C CA . LEU A 1 98 ? -23.612 -6.301 13.780 1.00 97.69 98 LEU A CA 1
ATOM 778 C C . LEU A 1 98 ? -22.932 -5.487 12.682 1.00 97.69 98 LEU A C 1
ATOM 780 O O . LEU A 1 98 ? -23.614 -4.776 11.939 1.00 97.69 98 LEU A O 1
ATOM 784 N N . PHE A 1 99 ? -21.615 -5.605 12.540 1.00 97.50 99 PHE A N 1
ATOM 785 C CA . PHE A 1 99 ? -20.888 -4.943 11.461 1.00 97.50 99 PHE A CA 1
ATOM 786 C C . PHE A 1 99 ? -19.762 -5.791 10.874 1.00 97.50 99 PHE A C 1
ATOM 788 O O . PHE A 1 99 ? -19.132 -6.606 11.544 1.00 97.50 99 PHE A O 1
ATOM 795 N N . TRP A 1 100 ? -19.493 -5.549 9.595 1.00 97.25 100 TRP A N 1
ATOM 796 C CA . TRP A 1 100 ? -18.496 -6.227 8.780 1.00 97.25 100 TRP A CA 1
ATOM 797 C C . TRP A 1 100 ? -17.635 -5.186 8.074 1.00 97.25 100 TRP A C 1
ATOM 799 O O . TRP A 1 100 ? -18.142 -4.188 7.550 1.00 97.25 100 TRP A O 1
ATOM 809 N N . GLY A 1 101 ? -16.334 -5.446 8.014 1.00 95.12 101 GLY A N 1
ATOM 810 C CA . GLY A 1 101 ? -15.427 -4.643 7.209 1.00 95.12 101 GLY A CA 1
ATOM 811 C C . GLY A 1 101 ? -15.573 -4.957 5.720 1.00 95.12 101 GLY A C 1
ATOM 812 O O . GLY A 1 101 ? -16.062 -6.018 5.339 1.00 95.12 101 GLY A O 1
ATOM 813 N N . THR A 1 102 ? -15.177 -4.025 4.865 1.00 93.62 102 THR A N 1
ATOM 814 C CA . THR A 1 102 ? -15.302 -4.133 3.400 1.00 93.62 102 THR A CA 1
ATOM 815 C C . THR A 1 102 ? -13.954 -4.258 2.688 1.00 93.62 102 THR A C 1
ATOM 817 O O . THR A 1 102 ? -13.913 -4.240 1.463 1.00 93.62 102 THR A O 1
ATOM 820 N N . GLY A 1 103 ? -12.854 -4.344 3.440 1.00 92.44 103 GLY A N 1
ATOM 821 C CA . GLY A 1 103 ? -11.488 -4.215 2.932 1.00 92.44 103 GLY A CA 1
ATOM 822 C C . GLY A 1 103 ? -11.065 -2.767 2.658 1.00 92.44 103 GLY A C 1
ATOM 823 O O . GLY A 1 103 ? -9.982 -2.549 2.126 1.00 92.44 103 GLY A O 1
ATOM 824 N N . ASN A 1 104 ? -11.892 -1.771 3.004 1.00 92.75 104 ASN A N 1
ATOM 825 C CA . ASN A 1 104 ? -11.553 -0.360 2.822 1.00 92.75 104 ASN A CA 1
ATOM 826 C C . ASN A 1 104 ? -10.347 0.028 3.712 1.00 92.75 104 ASN A C 1
ATOM 828 O O . ASN A 1 104 ? -10.465 -0.055 4.936 1.00 92.75 104 ASN A O 1
ATOM 832 N N . PRO A 1 105 ? -9.216 0.482 3.133 1.00 92.44 105 PRO A N 1
ATOM 833 C CA . PRO A 1 105 ? -7.982 0.751 3.870 1.00 92.44 105 PRO A CA 1
ATOM 834 C C . PRO A 1 105 ? -7.947 2.112 4.577 1.00 92.44 105 PRO A C 1
ATOM 836 O O . PRO A 1 105 ? -6.926 2.430 5.179 1.00 92.44 105 PRO A O 1
ATOM 839 N N . ALA A 1 106 ? -8.996 2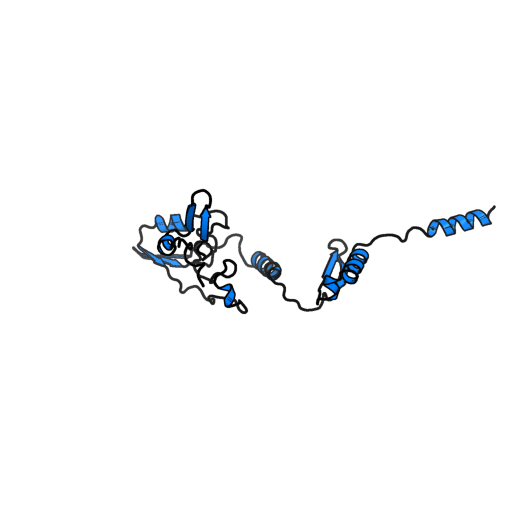.938 4.480 1.00 92.75 106 ALA A N 1
ATOM 840 C CA . ALA A 1 106 ? -8.979 4.328 4.947 1.00 92.75 106 ALA A CA 1
ATOM 841 C C . ALA A 1 106 ? -9.112 4.488 6.467 1.00 92.75 106 ALA A C 1
ATOM 843 O O . ALA A 1 106 ? -8.676 5.499 7.019 1.00 92.75 106 ALA A O 1
ATOM 844 N N . LEU A 1 107 ? -9.709 3.516 7.162 1.00 93.25 107 LEU A N 1
ATOM 845 C CA . LEU A 1 107 ? -10.064 3.679 8.568 1.00 93.25 107 LEU A CA 1
ATOM 846 C C . LEU A 1 107 ? -8.818 3.852 9.454 1.00 93.25 107 LEU A C 1
ATOM 848 O O . LEU A 1 107 ? -8.063 2.910 9.694 1.00 93.25 107 LEU A O 1
ATOM 852 N N . LEU A 1 108 ? -8.642 5.075 9.969 1.00 92.69 108 LEU A N 1
ATOM 853 C CA . LEU A 1 108 ? -7.516 5.484 10.823 1.00 92.69 108 LEU A CA 1
ATOM 854 C C . LEU A 1 108 ? -6.137 5.333 10.162 1.00 92.69 108 LEU A C 1
ATOM 856 O O . LEU A 1 108 ? -5.126 5.266 10.854 1.00 92.69 108 LEU A O 1
ATOM 860 N N . ASN A 1 109 ? -6.077 5.274 8.833 1.00 92.94 109 ASN A N 1
ATOM 861 C CA . ASN A 1 109 ? -4.824 5.111 8.111 1.00 92.94 109 ASN A CA 1
ATOM 862 C C . ASN A 1 109 ? -4.079 6.456 7.992 1.00 92.94 109 ASN A C 1
ATOM 864 O O . ASN A 1 109 ? -4.627 7.379 7.390 1.00 92.94 109 ASN A O 1
ATOM 868 N N . PRO A 1 110 ? -2.855 6.586 8.542 1.00 89.12 110 PRO A N 1
ATOM 869 C CA . PRO A 1 110 ? -2.113 7.848 8.529 1.00 89.12 110 PRO A CA 1
ATOM 870 C C . PRO A 1 110 ? -1.593 8.249 7.140 1.00 89.12 110 PRO A C 1
ATOM 872 O O . PRO A 1 110 ? -1.301 9.422 6.924 1.00 89.12 110 PRO A O 1
ATOM 875 N N . GLU A 1 111 ? -1.502 7.304 6.200 1.00 89.94 111 GLU A N 1
ATOM 876 C CA . GLU A 1 111 ? -1.036 7.544 4.826 1.00 89.94 111 GLU A CA 1
ATOM 877 C C . GLU A 1 111 ? -2.164 8.017 3.891 1.00 89.94 111 GLU A C 1
ATOM 879 O O . GLU A 1 111 ? -1.927 8.344 2.727 1.00 89.94 111 GLU A O 1
ATOM 884 N N . LEU A 1 112 ? -3.411 8.032 4.374 1.00 91.94 112 LEU A N 1
ATOM 885 C CA . LEU A 1 112 ? -4.591 8.426 3.608 1.00 91.94 112 LEU A CA 1
ATOM 886 C C . LEU A 1 112 ? -5.236 9.688 4.197 1.00 91.94 112 LEU A C 1
ATOM 888 O O . LEU A 1 112 ? -5.039 9.998 5.374 1.00 91.94 112 LEU A O 1
ATOM 892 N N . PRO A 1 113 ? -6.028 10.434 3.398 1.00 91.19 113 PRO A N 1
ATOM 893 C CA . PRO A 1 113 ? -6.805 11.550 3.916 1.00 91.19 113 PRO A CA 1
ATOM 894 C C . PRO A 1 113 ? -7.617 11.123 5.147 1.00 91.19 113 PRO A C 1
ATOM 896 O O . PRO A 1 113 ? -8.283 10.085 5.092 1.00 91.19 113 PRO A O 1
ATOM 899 N N . PRO A 1 114 ? -7.589 11.899 6.246 1.00 86.12 114 PRO A N 1
ATOM 900 C CA . PRO A 1 114 ? -8.261 11.505 7.474 1.00 86.12 114 PRO A CA 1
ATOM 901 C C . PRO A 1 114 ? -9.757 11.248 7.264 1.00 86.12 114 PRO A C 1
ATOM 903 O O . PRO A 1 114 ? -10.518 12.169 6.965 1.00 86.12 114 PRO A O 1
ATOM 906 N N . ASP A 1 115 ? -10.187 10.008 7.501 1.00 81.94 115 ASP A N 1
ATOM 907 C CA . ASP A 1 115 ? -11.597 9.625 7.541 1.00 81.94 115 ASP A CA 1
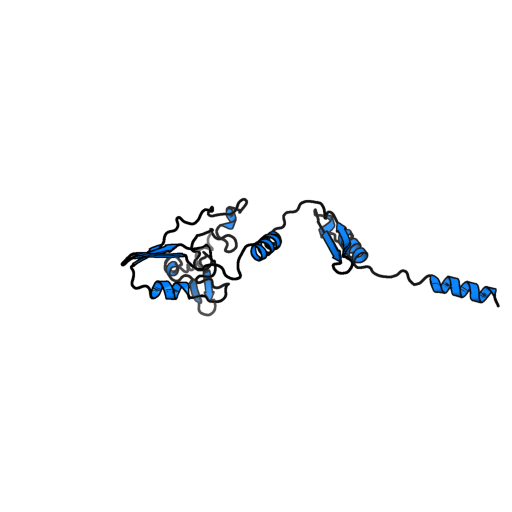ATOM 908 C C . ASP A 1 115 ? -11.961 9.070 8.924 1.00 81.94 115 ASP A C 1
ATOM 910 O O . ASP A 1 115 ? -11.425 8.069 9.403 1.00 81.94 115 ASP A O 1
ATOM 914 N N . THR A 1 116 ? -12.895 9.753 9.586 1.00 86.69 116 THR A N 1
ATOM 915 C CA . THR A 1 116 ? -13.420 9.381 10.907 1.00 86.69 116 THR A CA 1
ATOM 916 C C . THR A 1 116 ? -14.910 9.042 10.871 1.00 86.69 116 THR A C 1
ATOM 918 O O . THR A 1 116 ? -15.521 8.878 11.927 1.00 86.69 116 THR A O 1
ATOM 921 N N . ALA A 1 117 ? -15.523 8.926 9.687 1.00 91.81 117 ALA A N 1
ATOM 922 C CA . ALA A 1 117 ? -16.955 8.673 9.542 1.00 91.81 117 ALA A CA 1
ATOM 923 C C . ALA A 1 117 ? -17.377 7.359 10.211 1.00 91.81 117 ALA A C 1
ATOM 925 O O . ALA A 1 117 ? -18.297 7.364 11.030 1.00 91.81 117 ALA A O 1
ATOM 926 N N . VAL A 1 118 ? -16.658 6.264 9.940 1.00 94.75 118 VAL A N 1
ATOM 927 C CA . VAL A 1 118 ? -16.921 4.957 10.567 1.00 94.75 118 VAL A CA 1
ATOM 928 C C . VAL A 1 118 ? -16.720 5.019 12.080 1.00 94.75 118 VAL A C 1
ATOM 930 O O . VAL A 1 118 ? -17.565 4.532 12.826 1.00 94.75 118 VAL A O 1
ATOM 933 N N . LEU A 1 119 ? -15.652 5.671 12.554 1.00 94.31 119 LEU A N 1
ATOM 934 C CA . LEU A 1 119 ? -15.399 5.795 13.992 1.00 94.31 119 LEU A CA 1
ATOM 935 C C . LEU A 1 119 ? -16.520 6.566 14.701 1.00 94.31 119 LEU A C 1
ATOM 937 O O . LEU A 1 119 ? -16.977 6.141 15.759 1.00 94.31 119 LEU A O 1
ATOM 941 N N . ARG A 1 120 ? -16.982 7.684 14.125 1.00 95.81 120 ARG A N 1
ATOM 942 C CA . ARG A 1 120 ? -18.109 8.453 14.675 1.00 95.81 120 ARG A CA 1
ATOM 943 C C . ARG A 1 120 ? -19.401 7.645 14.656 1.00 95.81 120 ARG A C 1
ATOM 945 O O . ARG A 1 120 ? -20.126 7.669 15.642 1.00 95.81 120 ARG A O 1
ATOM 952 N N . PHE A 1 121 ? -19.677 6.935 13.563 1.00 96.88 121 PHE A N 1
ATOM 953 C CA . PHE A 1 121 ? -20.849 6.070 13.441 1.00 96.88 121 PHE A CA 1
ATOM 954 C C . PHE A 1 121 ? -20.878 5.006 14.544 1.00 96.88 121 PHE A C 1
ATOM 956 O O . PHE A 1 121 ? -21.860 4.918 15.273 1.00 96.88 121 PHE A O 1
ATOM 963 N N . LEU A 1 122 ? -19.778 4.268 14.720 1.00 96.69 122 LEU A N 1
ATOM 964 C CA . LEU A 1 122 ? -19.676 3.222 15.738 1.00 96.69 122 LEU A CA 1
ATOM 965 C C . LEU A 1 122 ? -19.719 3.794 17.161 1.00 96.69 122 LEU A C 1
ATOM 967 O O . LEU A 1 122 ? -20.403 3.246 18.015 1.00 96.69 122 LEU A O 1
ATOM 971 N N . ARG A 1 123 ? -19.041 4.920 17.421 1.00 96.25 123 ARG A N 1
ATOM 972 C CA . ARG A 1 123 ? -19.034 5.566 18.746 1.00 96.25 123 ARG A CA 1
ATOM 973 C C . ARG A 1 123 ? -20.415 6.065 19.170 1.00 96.25 123 ARG A C 1
ATOM 975 O O . ARG A 1 123 ? -20.721 6.054 20.356 1.00 96.25 123 ARG A O 1
ATOM 982 N N . ASN A 1 124 ? -21.212 6.536 18.217 1.00 97.38 124 ASN A N 1
ATOM 983 C CA . ASN A 1 124 ? -22.531 7.103 18.483 1.00 97.38 124 ASN A CA 1
ATOM 984 C C . ASN A 1 124 ? -23.655 6.056 18.429 1.00 97.38 124 ASN A C 1
ATOM 986 O O . ASN A 1 124 ? -24.814 6.415 18.632 1.00 97.38 124 ASN A O 1
ATOM 990 N N . ALA A 1 125 ? -23.345 4.792 18.128 1.00 97.50 125 ALA A N 1
ATOM 991 C CA . ALA A 1 125 ? -24.336 3.728 18.118 1.00 97.50 125 ALA A CA 1
ATOM 992 C C . ALA A 1 125 ? -24.811 3.445 19.557 1.00 97.50 125 ALA A C 1
ATOM 994 O O . ALA A 1 125 ? -23.982 3.147 20.417 1.00 97.50 125 ALA A O 1
ATOM 995 N N . PRO A 1 126 ? -26.124 3.520 19.848 1.00 96.94 126 PRO A N 1
ATOM 996 C CA . PRO A 1 126 ? -26.653 3.155 21.164 1.00 96.94 126 PRO A CA 1
ATOM 997 C C . PRO A 1 126 ? -26.630 1.640 21.421 1.00 96.94 126 PRO A C 1
ATOM 999 O O . PRO A 1 126 ? -26.808 1.208 22.556 1.00 96.94 126 PRO A O 1
ATOM 1002 N N . GLN A 1 127 ? -26.464 0.835 20.369 1.00 98.19 127 GLN A N 1
ATOM 1003 C CA . GLN A 1 127 ? -26.415 -0.619 20.436 1.00 98.19 127 GLN A CA 1
ATOM 1004 C C . GLN A 1 127 ? -25.054 -1.147 20.904 1.00 98.19 127 GLN A C 1
ATOM 1006 O O . GLN A 1 127 ? -24.013 -0.519 20.716 1.00 98.19 127 GLN A O 1
ATOM 1011 N N . GLN A 1 128 ? -25.052 -2.379 21.406 1.00 98.06 128 GLN A N 1
ATOM 1012 C CA . GLN A 1 128 ? -23.842 -3.171 21.580 1.00 98.06 128 GLN A CA 1
ATOM 1013 C C . GLN A 1 128 ? -23.226 -3.516 20.218 1.00 98.06 128 GLN A C 1
ATOM 1015 O O . GLN A 1 128 ? -23.908 -3.983 19.304 1.00 98.06 128 GLN A O 1
ATOM 1020 N N . LEU A 1 129 ? -21.922 -3.283 20.087 1.00 98.38 129 LEU A N 1
ATOM 1021 C CA . LEU A 1 129 ? -21.175 -3.445 18.843 1.00 98.38 129 LEU A CA 1
ATOM 1022 C C . LEU A 1 129 ? -20.606 -4.864 18.718 1.00 98.38 129 LEU A C 1
ATOM 1024 O O . LEU A 1 129 ? -19.851 -5.300 19.584 1.00 98.38 129 LEU A O 1
ATOM 1028 N N . PHE A 1 130 ? -20.876 -5.546 17.601 1.00 97.56 130 PHE A N 1
ATOM 1029 C CA . PHE A 1 130 ? -20.304 -6.862 17.298 1.00 97.56 130 PHE A CA 1
ATOM 1030 C C . PHE A 1 130 ? -19.668 -6.884 15.910 1.00 97.56 130 PHE A C 1
ATOM 1032 O O . PHE A 1 130 ? -20.346 -6.728 14.892 1.00 97.56 130 PHE A O 1
ATOM 1039 N N . PHE A 1 131 ? -18.356 -7.119 15.871 1.00 96.88 131 PHE A N 1
ATOM 1040 C CA . PHE A 1 131 ? -17.619 -7.293 14.625 1.00 96.88 131 PHE A CA 1
ATOM 1041 C C . PHE A 1 131 ? -17.729 -8.731 14.113 1.00 96.88 131 PHE A C 1
ATOM 1043 O O . PHE A 1 131 ? -17.481 -9.689 14.846 1.00 96.88 131 PHE A O 1
ATOM 1050 N N . CYS A 1 132 ? -18.041 -8.884 12.831 1.00 95.06 132 CYS A N 1
ATOM 1051 C CA . CYS A 1 132 ? -18.154 -10.168 12.160 1.00 95.06 132 CYS A CA 1
ATOM 1052 C C . CYS A 1 132 ? -17.125 -10.256 11.013 1.00 95.06 132 CYS A C 1
ATOM 1054 O O . CYS A 1 132 ? -17.326 -9.639 9.970 1.00 95.06 132 CYS A O 1
ATOM 1056 N N . PRO A 1 133 ? -16.036 -11.038 11.143 1.00 90.50 133 PRO A N 1
ATOM 1057 C CA . PRO A 1 133 ? -14.992 -11.116 10.112 1.00 90.50 133 PRO A CA 1
ATOM 1058 C C . PRO A 1 133 ? -15.311 -12.080 8.953 1.00 90.50 133 PRO A C 1
ATOM 1060 O O . PRO A 1 133 ? -14.565 -12.148 7.982 1.00 90.50 133 PRO A O 1
ATOM 1063 N N . HIS A 1 134 ? -16.403 -12.846 9.038 1.00 88.62 134 HIS A N 1
ATOM 1064 C CA . HIS A 1 134 ? -16.670 -13.995 8.158 1.00 88.62 134 HIS A CA 1
ATOM 1065 C C . HIS A 1 134 ? -16.988 -13.637 6.691 1.00 88.62 134 HIS A C 1
ATOM 1067 O O . HIS A 1 134 ? -17.100 -14.514 5.837 1.00 88.62 134 HIS A O 1
ATOM 1073 N N . ASN A 1 135 ? -17.151 -12.351 6.371 1.00 88.44 135 ASN A N 1
ATOM 1074 C CA . ASN A 1 135 ? -17.429 -11.900 5.008 1.00 88.44 135 ASN A CA 1
ATOM 1075 C C . ASN A 1 135 ? -16.169 -11.749 4.140 1.00 88.44 135 ASN A C 1
ATOM 1077 O O . ASN A 1 135 ? -16.300 -11.475 2.948 1.00 88.44 135 ASN A O 1
ATOM 1081 N N . PHE A 1 136 ? -14.973 -11.891 4.716 1.00 89.25 136 PHE A N 1
ATOM 1082 C CA . PHE A 1 136 ? -13.719 -11.848 3.971 1.00 89.25 136 PHE A CA 1
ATOM 1083 C C . PHE A 1 136 ? -13.412 -13.222 3.378 1.00 89.25 136 PHE A C 1
ATOM 1085 O O . PHE A 1 136 ? -13.247 -14.191 4.113 1.00 89.25 136 PHE A O 1
ATOM 1092 N N . GLN A 1 137 ? -13.370 -13.301 2.050 1.00 89.81 137 GLN A N 1
ATOM 1093 C CA . GLN A 1 137 ? -13.168 -14.538 1.288 1.00 89.81 137 GLN A CA 1
ATOM 1094 C C . GLN A 1 137 ? -11.845 -14.460 0.515 1.00 89.81 137 GLN A C 1
ATOM 1096 O O . GLN A 1 137 ? -11.810 -14.627 -0.701 1.00 89.81 137 GLN A O 1
ATOM 1101 N N . ASP A 1 138 ? -10.770 -14.116 1.221 1.00 91.44 138 ASP A N 1
ATOM 1102 C CA . ASP A 1 138 ? -9.414 -14.050 0.681 1.00 91.44 138 ASP A CA 1
ATOM 1103 C C . ASP A 1 138 ? -8.415 -14.518 1.753 1.00 91.44 138 ASP A C 1
ATOM 1105 O O . ASP A 1 138 ? -8.709 -14.517 2.952 1.00 91.44 138 ASP A O 1
ATOM 1109 N N . GLU A 1 139 ? -7.237 -14.950 1.320 1.00 92.81 139 GLU A N 1
ATOM 1110 C CA . GLU A 1 139 ? -6.152 -15.371 2.200 1.00 92.81 139 GLU A CA 1
ATOM 1111 C C . GLU A 1 139 ? -5.472 -14.167 2.864 1.00 92.81 139 GLU A C 1
ATOM 1113 O O . GLU A 1 139 ? -5.580 -13.031 2.397 1.00 92.81 139 GLU A O 1
ATOM 1118 N N . ARG A 1 140 ? -4.713 -14.412 3.940 1.00 91.06 140 ARG A N 1
ATOM 1119 C CA . ARG A 1 140 ? -3.953 -13.362 4.644 1.00 91.06 140 ARG A CA 1
ATOM 1120 C C . ARG A 1 140 ? -2.880 -12.719 3.765 1.00 91.06 140 ARG A C 1
ATOM 1122 O O . ARG A 1 140 ? -2.639 -11.524 3.885 1.00 91.06 140 ARG A O 1
ATOM 1129 N N . PHE A 1 141 ? -2.274 -13.483 2.859 1.00 95.00 141 PHE A N 1
ATOM 1130 C CA . PHE A 1 141 ? -1.201 -13.023 1.976 1.00 95.00 141 PHE A CA 1
ATOM 1131 C C . PHE A 1 141 ? -1.540 -13.276 0.505 1.00 95.00 141 PHE A C 1
ATOM 1133 O O . PHE A 1 141 ? -2.469 -14.015 0.180 1.00 95.00 141 PHE A O 1
ATOM 1140 N N . GLY A 1 142 ? -0.852 -12.575 -0.394 1.00 92.62 142 GLY A N 1
ATOM 1141 C CA . GLY A 1 142 ? -0.975 -12.791 -1.834 1.00 92.62 142 GLY A CA 1
ATOM 1142 C C . GLY A 1 142 ? -0.098 -13.956 -2.310 1.00 92.62 142 GLY A C 1
ATOM 1143 O O . GLY A 1 142 ? 0.953 -14.209 -1.720 1.00 92.62 142 GLY A O 1
ATOM 1144 N N . PRO A 1 143 ? -0.464 -14.646 -3.404 1.00 92.88 143 PRO A N 1
ATOM 1145 C CA . PRO A 1 143 ? 0.410 -15.641 -4.015 1.00 92.88 143 PRO A CA 1
ATOM 1146 C C . PRO A 1 143 ? 1.780 -15.044 -4.374 1.00 92.88 143 PRO A C 1
ATOM 1148 O O . PRO A 1 143 ? 1.857 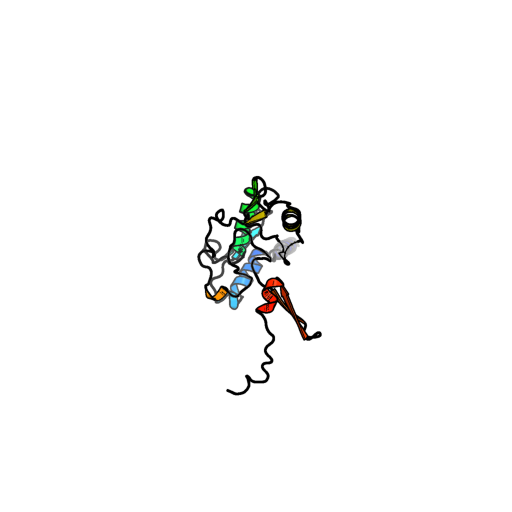-13.993 -5.013 1.00 92.88 143 PRO A O 1
ATOM 1151 N N . GLY A 1 144 ? 2.859 -15.723 -3.978 1.00 92.56 144 GLY A N 1
ATOM 1152 C CA . GLY A 1 144 ? 4.238 -15.306 -4.263 1.00 92.56 144 GLY A CA 1
ATOM 1153 C C . GLY A 1 144 ? 4.807 -14.224 -3.338 1.00 92.56 144 GLY A C 1
ATOM 1154 O O . GLY A 1 144 ? 5.922 -13.770 -3.579 1.00 92.56 144 GLY A O 1
ATOM 1155 N N . TRP A 1 145 ? 4.074 -13.812 -2.301 1.00 94.75 145 TRP A N 1
ATOM 1156 C CA . TRP A 1 145 ? 4.597 -12.937 -1.249 1.00 94.75 145 TRP A CA 1
ATOM 1157 C C . TRP A 1 145 ? 5.693 -13.641 -0.447 1.00 94.75 145 TRP A C 1
ATOM 1159 O O . TRP A 1 145 ? 5.573 -14.826 -0.124 1.00 94.75 145 TRP A O 1
ATOM 1169 N N . ALA A 1 146 ? 6.775 -12.918 -0.161 1.00 95.50 146 ALA A N 1
ATOM 1170 C CA . ALA A 1 146 ? 7.938 -13.481 0.503 1.00 95.50 146 ALA A CA 1
ATOM 1171 C C . ALA A 1 146 ? 7.680 -13.582 2.013 1.00 95.50 146 ALA A C 1
ATOM 1173 O O . ALA A 1 146 ? 7.070 -12.703 2.623 1.00 95.50 146 ALA A O 1
ATOM 1174 N N . TRP A 1 147 ? 8.103 -14.683 2.631 1.00 94.56 147 TRP A N 1
ATOM 1175 C CA . TRP A 1 147 ? 7.841 -14.928 4.053 1.00 94.56 147 TRP A CA 1
ATOM 1176 C C . TRP A 1 147 ? 8.672 -14.005 4.957 1.00 94.56 147 TRP A C 1
ATOM 1178 O O . TRP A 1 147 ? 8.215 -13.610 6.027 1.00 94.56 147 TRP A O 1
ATOM 1188 N N . ASP A 1 148 ? 9.875 -13.648 4.512 1.00 96.19 148 ASP A N 1
ATOM 1189 C CA . ASP A 1 148 ? 10.807 -12.738 5.173 1.00 96.19 148 ASP A CA 1
ATOM 1190 C C . ASP A 1 148 ? 10.376 -11.272 5.073 1.00 96.19 148 ASP A C 1
ATOM 1192 O O . ASP A 1 148 ? 10.875 -10.446 5.837 1.00 96.19 148 ASP A O 1
ATOM 1196 N N . ASP A 1 149 ? 9.381 -10.969 4.231 1.00 95.25 149 ASP A N 1
ATOM 1197 C CA . ASP A 1 149 ? 8.786 -9.638 4.134 1.00 95.25 149 ASP A CA 1
ATOM 1198 C C . ASP A 1 149 ? 7.712 -9.358 5.204 1.00 95.25 149 ASP A C 1
ATOM 1200 O O . ASP A 1 149 ? 7.269 -8.220 5.362 1.00 95.25 149 ASP A O 1
ATOM 1204 N N . TYR A 1 150 ? 7.330 -10.370 5.996 1.00 92.38 150 TYR A N 1
ATOM 1205 C CA . TYR A 1 150 ? 6.345 -10.260 7.082 1.00 92.38 150 TYR A CA 1
ATOM 1206 C C . TYR A 1 150 ? 6.524 -9.053 8.032 1.00 92.38 150 TYR A C 1
ATOM 1208 O O . TYR A 1 150 ? 5.517 -8.427 8.367 1.00 92.38 150 TYR A O 1
ATOM 1216 N N . PRO A 1 151 ? 7.738 -8.680 8.496 1.00 92.56 151 PRO A N 1
ATOM 1217 C CA . PRO A 1 151 ? 7.889 -7.561 9.423 1.00 92.56 151 PRO A CA 1
ATOM 1218 C C . PRO A 1 151 ? 7.767 -6.180 8.757 1.00 92.56 151 PRO A C 1
ATOM 1220 O O . PRO A 1 151 ? 7.812 -5.173 9.465 1.00 92.56 151 PRO A O 1
ATOM 1223 N N . TYR A 1 152 ? 7.655 -6.090 7.427 1.00 93.94 152 TYR A N 1
ATOM 1224 C CA . TYR A 1 152 ? 7.702 -4.813 6.721 1.00 93.94 152 TYR A CA 1
ATOM 1225 C C . TYR A 1 152 ? 6.324 -4.273 6.325 1.00 93.94 152 TYR A C 1
ATOM 1227 O O . TYR A 1 152 ? 5.422 -4.982 5.887 1.00 93.94 152 TYR A O 1
ATOM 1235 N N . TYR A 1 153 ? 6.199 -2.945 6.396 1.00 93.38 153 TYR A N 1
ATOM 1236 C CA . TYR A 1 153 ? 4.947 -2.216 6.169 1.00 93.38 153 TYR A CA 1
ATOM 1237 C C . TYR A 1 153 ? 4.370 -2.344 4.751 1.00 93.38 153 TYR A C 1
ATOM 1239 O O . TYR A 1 153 ? 3.207 -2.018 4.537 1.00 93.38 153 TYR A O 1
ATOM 1247 N N . TYR A 1 154 ? 5.174 -2.749 3.765 1.00 93.44 154 TYR A N 1
ATOM 1248 C CA . TYR A 1 154 ? 4.734 -2.884 2.374 1.00 93.44 154 TYR A CA 1
ATOM 1249 C C . TYR A 1 154 ? 4.069 -4.240 2.084 1.00 93.44 154 TYR A C 1
ATOM 1251 O O . TYR A 1 154 ? 3.578 -4.439 0.971 1.00 93.44 154 TYR A O 1
ATOM 1259 N N . GLN A 1 155 ? 4.027 -5.142 3.073 1.00 94.94 155 GLN A N 1
ATOM 1260 C CA . GLN A 1 155 ? 3.379 -6.450 2.992 1.00 94.94 155 GLN A CA 1
ATOM 1261 C C . GLN A 1 155 ? 2.525 -6.765 4.247 1.00 94.94 155 GLN A C 1
ATOM 1263 O O . GLN A 1 155 ? 2.715 -7.807 4.879 1.00 94.94 155 GLN A O 1
ATOM 1268 N N . PRO A 1 156 ? 1.574 -5.894 4.646 1.00 95.44 156 PRO A N 1
ATOM 1269 C CA . PRO A 1 156 ? 0.710 -6.188 5.783 1.00 95.44 156 PRO A CA 1
ATOM 1270 C C . PRO A 1 156 ? -0.263 -7.327 5.445 1.00 95.44 156 PRO A C 1
ATOM 1272 O O . PRO A 1 156 ? -0.651 -7.506 4.287 1.00 95.44 156 PRO A O 1
ATOM 1275 N N . GLU A 1 157 ? -0.710 -8.074 6.460 1.00 94.44 157 GLU A N 1
ATOM 1276 C CA . GLU A 1 157 ? -1.783 -9.061 6.283 1.00 94.44 157 GLU A CA 1
ATOM 1277 C C . GLU A 1 157 ? -3.037 -8.392 5.694 1.00 94.44 157 GLU A C 1
ATOM 1279 O O . GLU A 1 157 ? -3.439 -7.296 6.096 1.00 94.44 157 GLU A O 1
ATOM 1284 N N . LYS A 1 158 ? -3.697 -9.068 4.756 1.00 94.38 158 LYS A N 1
ATOM 1285 C CA . LYS A 1 158 ? -5.018 -8.676 4.267 1.00 94.38 158 LYS A CA 1
ATOM 1286 C C . LYS A 1 158 ? -6.072 -8.974 5.335 1.00 94.38 158 LYS A C 1
ATOM 1288 O O . LYS A 1 158 ? -6.091 -10.061 5.911 1.00 94.38 158 LYS A O 1
ATOM 1293 N N . ALA A 1 159 ? -6.975 -8.024 5.572 1.00 94.06 159 ALA A N 1
ATOM 1294 C CA . ALA A 1 159 ? -8.024 -8.146 6.580 1.00 94.06 159 ALA A CA 1
ATOM 1295 C C . ALA A 1 159 ? -9.353 -7.521 6.109 1.00 94.06 159 ALA A C 1
ATOM 1297 O O . ALA A 1 159 ? -9.330 -6.545 5.356 1.00 94.06 159 ALA A O 1
ATOM 1298 N N . PRO A 1 160 ? -10.518 -8.010 6.590 1.00 94.81 160 PRO A N 1
ATOM 1299 C CA . PRO A 1 160 ? -11.818 -7.400 6.294 1.00 94.81 160 PRO A CA 1
ATOM 1300 C C . PRO A 1 160 ? -11.927 -5.952 6.768 1.00 94.81 160 PRO A C 1
ATOM 1302 O O . PRO A 1 160 ? -12.581 -5.141 6.120 1.00 94.81 160 PRO A O 1
ATOM 1305 N N . LEU A 1 161 ? -11.335 -5.636 7.920 1.00 94.69 161 LEU A N 1
ATOM 1306 C CA . LEU A 1 161 ? -11.393 -4.319 8.547 1.00 94.69 161 LEU A CA 1
ATOM 1307 C C . LEU A 1 161 ? -9.966 -3.875 8.898 1.00 94.69 161 LEU A C 1
ATOM 1309 O O . LEU A 1 161 ? -9.561 -4.004 10.053 1.00 94.69 161 LEU A O 1
ATOM 1313 N N . PRO A 1 162 ? -9.173 -3.420 7.912 1.00 93.62 162 PRO A N 1
ATOM 1314 C CA . PRO A 1 162 ? -7.832 -2.925 8.183 1.00 93.62 162 PRO A CA 1
ATOM 1315 C C . PRO A 1 162 ? -7.930 -1.606 8.963 1.00 93.62 162 PRO A C 1
ATOM 1317 O O . PRO A 1 162 ? -8.570 -0.653 8.522 1.00 93.62 162 PRO A O 1
ATOM 1320 N N . LEU A 1 163 ? -7.298 -1.558 10.134 1.00 93.62 163 LEU A N 1
ATOM 1321 C CA . LEU A 1 163 ? -7.180 -0.355 10.960 1.00 93.62 163 LEU A CA 1
ATOM 1322 C C . LEU A 1 163 ? -5.734 0.122 10.900 1.00 93.62 163 LEU A C 1
ATOM 1324 O O . LEU A 1 163 ? -4.833 -0.705 11.017 1.00 93.62 163 LEU A O 1
ATOM 1328 N N . TYR A 1 164 ? -5.503 1.426 10.729 1.00 94.31 164 TYR A N 1
ATOM 1329 C CA . TYR A 1 164 ? -4.142 1.987 10.671 1.00 94.31 164 TYR A CA 1
ATOM 1330 C C . TYR A 1 164 ? -3.260 1.325 9.596 1.00 94.31 164 TYR A C 1
ATOM 1332 O O . TYR A 1 164 ? -2.102 1.008 9.835 1.00 94.31 164 TYR A O 1
ATOM 1340 N N . GLY A 1 165 ? -3.830 1.018 8.425 1.00 93.25 165 GLY A N 1
ATOM 1341 C CA . GLY A 1 165 ? -3.107 0.298 7.364 1.00 93.25 165 GLY A CA 1
ATOM 1342 C C . GLY A 1 165 ? -2.729 -1.150 7.716 1.00 93.25 165 GLY A C 1
ATOM 1343 O O . GLY A 1 165 ? -1.976 -1.774 6.978 1.00 93.25 165 GLY A O 1
ATOM 1344 N N . ASN A 1 166 ? -3.269 -1.684 8.817 1.00 94.62 166 ASN A N 1
ATOM 1345 C CA . ASN A 1 166 ? -2.925 -2.977 9.405 1.00 94.62 166 ASN A CA 1
ATOM 1346 C C . ASN A 1 166 ? -1.444 -3.097 9.813 1.00 94.62 166 ASN A C 1
ATOM 1348 O O . ASN A 1 166 ? -0.842 -4.166 9.718 1.00 94.62 166 ASN A O 1
ATOM 1352 N N . VAL A 1 167 ? -0.860 -1.986 10.270 1.00 95.06 167 VAL A N 1
ATOM 1353 C CA . VAL A 1 167 ? 0.518 -1.905 10.762 1.00 95.06 167 VAL A CA 1
ATOM 1354 C C . VAL A 1 167 ? 0.577 -1.160 12.097 1.00 95.06 167 VAL A C 1
ATOM 1356 O O . VAL A 1 167 ? -0.312 -0.380 12.441 1.00 95.06 167 VAL A O 1
ATOM 1359 N N . VAL A 1 168 ? 1.647 -1.397 12.858 1.00 94.44 168 VAL A N 1
ATOM 1360 C CA . VAL A 1 168 ? 1.986 -0.602 14.044 1.00 94.44 168 VAL A CA 1
ATOM 1361 C C . VAL A 1 168 ? 3.139 0.321 13.676 1.00 94.44 168 VAL A C 1
ATOM 1363 O O . VAL A 1 168 ? 4.232 -0.133 13.345 1.00 94.44 168 VAL A O 1
ATOM 1366 N N . HIS A 1 169 ? 2.899 1.625 13.741 1.00 92.56 169 HIS A N 1
ATOM 1367 C CA . HIS A 1 169 ? 3.916 2.639 13.528 1.00 92.56 169 HIS A CA 1
ATOM 1368 C C . HIS A 1 169 ? 4.641 2.919 14.839 1.00 92.56 169 HIS A C 1
ATOM 1370 O O . HIS A 1 169 ? 4.023 3.282 15.840 1.00 92.56 169 HIS A O 1
ATOM 1376 N N . VAL A 1 170 ? 5.964 2.790 14.808 1.00 92.38 170 VAL A N 1
ATOM 1377 C CA . VAL A 1 170 ? 6.845 3.151 15.918 1.00 92.38 170 VAL A CA 1
ATOM 1378 C C . VAL A 1 170 ? 7.790 4.233 15.426 1.00 92.38 170 VAL A C 1
ATOM 1380 O O . VAL A 1 170 ? 8.496 4.042 14.437 1.00 92.38 170 VAL A O 1
ATOM 1383 N N . SER A 1 171 ? 7.800 5.374 16.103 1.00 91.25 171 SER A N 1
ATOM 1384 C CA . SER A 1 171 ? 8.716 6.475 15.814 1.00 91.25 171 SER A CA 1
ATOM 1385 C C . SER A 1 171 ? 9.471 6.891 17.067 1.00 91.25 171 SER A C 1
ATOM 1387 O O . SER A 1 171 ? 8.996 6.708 18.187 1.00 91.25 171 SER A O 1
ATOM 1389 N N . TYR A 1 172 ? 10.668 7.438 16.873 1.00 89.50 172 TYR A N 1
ATOM 1390 C CA . TYR A 1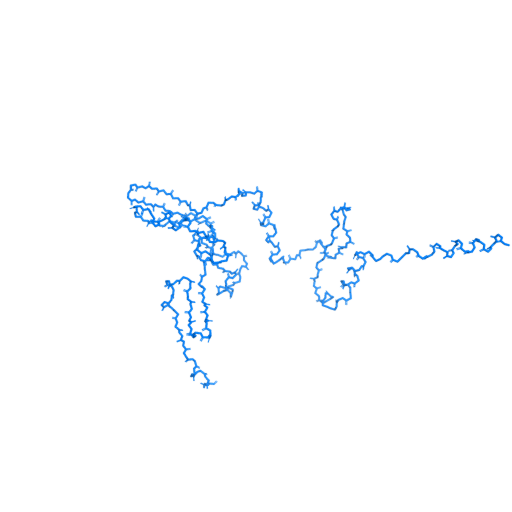 172 ? 11.527 7.926 17.943 1.00 89.50 172 TYR A CA 1
ATOM 1391 C C . TYR A 1 172 ? 11.914 9.373 17.678 1.00 89.50 172 TYR A C 1
ATOM 1393 O O . TYR A 1 172 ? 12.534 9.682 16.660 1.00 89.50 172 TYR A O 1
ATOM 1401 N N . ASP A 1 173 ? 11.562 10.252 18.607 1.00 89.38 173 ASP A N 1
ATOM 1402 C CA . ASP A 1 173 ? 12.056 11.619 18.648 1.00 89.38 173 ASP A CA 1
ATOM 1403 C C . ASP A 1 173 ? 13.374 11.630 19.429 1.00 89.38 173 ASP A C 1
ATOM 1405 O O . ASP A 1 173 ? 13.388 11.541 20.659 1.00 89.38 173 ASP A O 1
ATOM 1409 N N . SER A 1 174 ? 14.490 11.745 18.709 1.00 87.00 174 SER A N 1
ATOM 1410 C CA . SER A 1 174 ? 15.832 11.778 19.297 1.00 87.00 174 SER A CA 1
ATOM 1411 C C . SER A 1 174 ? 16.135 13.068 20.065 1.00 87.00 174 SER A C 1
ATOM 1413 O O . SER A 1 174 ? 17.049 13.081 20.885 1.00 87.00 174 SER A O 1
ATOM 1415 N N . VAL A 1 175 ? 15.387 14.152 19.849 1.00 89.19 175 VAL A N 1
ATOM 1416 C CA . VAL A 1 175 ? 15.570 15.408 20.590 1.00 89.19 175 VAL A CA 1
ATOM 1417 C C . VAL A 1 175 ? 14.873 15.313 21.938 1.00 89.19 175 VAL A C 1
ATOM 1419 O O . VAL A 1 175 ? 15.452 15.644 22.969 1.00 89.19 175 VAL A O 1
ATOM 1422 N N . ARG A 1 176 ? 13.626 14.836 21.935 1.00 87.56 176 ARG A N 1
ATOM 1423 C CA . ARG A 1 176 ? 12.825 14.676 23.157 1.00 87.56 176 ARG A CA 1
ATOM 1424 C C . ARG A 1 176 ? 13.117 13.382 23.899 1.00 87.56 176 ARG A C 1
ATOM 1426 O O . ARG A 1 176 ? 12.700 13.259 25.044 1.00 87.56 176 ARG A O 1
ATOM 1433 N N . GLN A 1 177 ? 13.824 12.447 23.264 1.00 84.75 177 GLN A N 1
ATOM 1434 C CA . GLN A 1 177 ? 14.083 11.105 23.784 1.00 84.75 177 GLN A CA 1
ATOM 1435 C C . GLN A 1 177 ? 12.775 10.343 24.069 1.00 84.75 177 GLN A C 1
ATOM 1437 O O . GLN A 1 177 ? 12.661 9.620 25.056 1.00 84.75 177 GLN A O 1
ATOM 1442 N N . VAL A 1 178 ? 11.770 10.512 23.200 1.00 85.19 178 VAL A N 1
ATOM 1443 C CA . VAL A 1 178 ? 10.430 9.916 23.350 1.00 85.19 178 VAL A CA 1
ATOM 1444 C C . VAL A 1 178 ? 10.123 9.015 22.160 1.00 85.19 178 VAL A C 1
ATOM 1446 O O . VAL A 1 178 ? 10.306 9.413 21.011 1.00 85.19 178 VAL A O 1
ATOM 1449 N N . PHE A 1 179 ? 9.609 7.815 22.429 1.00 88.88 179 PHE A N 1
ATOM 1450 C CA . PHE A 1 179 ? 9.016 6.958 21.403 1.00 88.88 179 PHE A CA 1
ATOM 1451 C C . PHE A 1 179 ? 7.506 7.182 21.324 1.00 88.88 179 PHE A C 1
ATOM 1453 O O . PHE A 1 179 ? 6.846 7.363 22.346 1.00 88.88 179 PHE A O 1
ATOM 1460 N N . THR A 1 180 ? 6.960 7.135 20.113 1.00 92.12 180 THR A N 1
ATOM 1461 C CA . THR A 1 180 ? 5.516 7.146 19.858 1.00 92.12 180 THR A CA 1
ATOM 1462 C C . THR A 1 180 ? 5.125 5.839 19.183 1.00 92.12 180 THR A C 1
ATOM 1464 O O . THR A 1 180 ? 5.777 5.418 18.229 1.00 92.12 180 THR A O 1
ATOM 1467 N N . VAL A 1 181 ? 4.059 5.206 19.677 1.00 94.12 181 VAL A N 1
ATOM 1468 C CA . VAL A 1 181 ? 3.493 3.975 19.117 1.00 94.12 181 VAL A CA 1
ATOM 1469 C C . VAL A 1 181 ? 2.055 4.249 18.693 1.00 94.12 181 VAL A C 1
ATOM 1471 O O . VAL A 1 181 ? 1.240 4.704 19.494 1.00 94.12 181 VAL A O 1
ATOM 1474 N N . VAL A 1 182 ? 1.742 3.978 17.429 1.00 93.19 182 VAL A N 1
ATOM 1475 C CA . VAL A 1 182 ? 0.396 4.109 16.864 1.00 93.19 182 VAL A CA 1
ATOM 1476 C C . VAL A 1 182 ? 0.023 2.778 16.212 1.00 93.19 182 VAL A C 1
ATOM 1478 O O . VAL A 1 182 ? 0.722 2.366 15.289 1.00 93.19 182 VAL A O 1
ATOM 1481 N N . PRO A 1 183 ? -1.056 2.100 16.642 1.00 93.62 183 PRO A N 1
ATOM 1482 C CA . PRO A 1 183 ? -2.051 2.531 17.636 1.00 93.62 183 PRO A CA 1
ATOM 1483 C C . PRO A 1 183 ? -1.537 2.530 19.085 1.00 93.62 183 PRO A C 1
ATOM 1485 O O . PRO A 1 183 ? -0.776 1.648 19.474 1.00 93.62 183 PRO A O 1
ATOM 1488 N N . GLU A 1 184 ? -2.038 3.455 19.916 1.00 92.25 184 GLU A N 1
ATOM 1489 C CA . GLU A 1 184 ? -1.620 3.603 21.326 1.00 92.25 184 GLU A CA 1
ATOM 1490 C C . GLU A 1 184 ? -1.828 2.324 22.151 1.00 92.25 184 GLU A C 1
ATOM 1492 O O . GLU A 1 184 ? -1.041 2.033 23.051 1.00 92.25 184 GLU A O 1
ATOM 1497 N N . ALA A 1 185 ? -2.833 1.515 21.801 1.00 93.88 185 ALA A N 1
ATOM 1498 C CA . ALA A 1 185 ? -3.088 0.219 22.427 1.00 93.88 185 ALA A CA 1
ATOM 1499 C C . ALA A 1 185 ? -1.869 -0.724 22.401 1.00 93.88 185 ALA A C 1
ATOM 1501 O O . ALA A 1 185 ? -1.774 -1.615 23.244 1.00 93.88 185 ALA A O 1
ATOM 1502 N N . PHE A 1 186 ? -0.930 -0.524 21.470 1.00 94.69 186 PHE A N 1
ATOM 1503 C CA . PHE A 1 186 ? 0.288 -1.319 21.384 1.00 94.69 186 PHE A CA 1
ATOM 1504 C C . PHE A 1 186 ? 1.450 -0.784 22.229 1.00 94.69 186 PHE A C 1
ATOM 1506 O O . PHE A 1 186 ? 2.426 -1.505 22.426 1.00 94.69 186 PHE A O 1
ATOM 1513 N N . SER A 1 187 ? 1.359 0.433 22.773 1.00 92.88 187 SER A N 1
ATOM 1514 C CA . SER A 1 187 ? 2.438 1.065 23.551 1.00 92.88 187 SER A CA 1
ATOM 1515 C C . SER A 1 187 ? 2.992 0.184 24.684 1.00 92.88 187 SER A C 1
ATOM 1517 O O . SER A 1 187 ? 4.213 0.131 24.821 1.00 92.88 187 SER A O 1
ATOM 1519 N N . PRO A 1 188 ? 2.177 -0.574 25.454 1.00 93.00 188 PRO A N 1
ATOM 1520 C CA . PRO A 1 188 ? 2.690 -1.446 26.518 1.00 93.00 188 PRO A CA 1
ATOM 1521 C C . PRO A 1 188 ? 3.616 -2.584 26.045 1.00 93.00 188 PRO A C 1
ATOM 1523 O O . PRO A 1 188 ? 4.335 -3.158 26.868 1.00 93.00 188 PRO A O 1
ATOM 1526 N N . PHE A 1 189 ? 3.604 -2.921 24.749 1.00 91.00 189 PHE A N 1
ATOM 1527 C CA . PHE A 1 189 ? 4.454 -3.963 24.158 1.00 91.00 189 PHE A CA 1
ATOM 1528 C C . PHE A 1 189 ? 5.822 -3.448 23.702 1.00 91.00 189 PHE A C 1
ATOM 1530 O O . PHE A 1 189 ? 6.696 -4.253 23.385 1.00 91.00 189 PHE A O 1
ATOM 1537 N N . PHE A 1 190 ? 6.036 -2.132 23.699 1.00 88.19 190 PHE A N 1
ATOM 1538 C CA . PHE A 1 190 ? 7.311 -1.522 23.341 1.00 88.19 190 PHE A CA 1
ATOM 1539 C C . PHE A 1 190 ? 7.992 -0.967 24.585 1.00 88.19 190 PHE A C 1
ATOM 1541 O O . PHE A 1 190 ? 7.369 -0.343 25.443 1.00 88.19 190 PHE A O 1
ATOM 1548 N N . ARG A 1 191 ? 9.299 -1.202 24.697 1.00 81.75 191 ARG A N 1
ATOM 1549 C CA . ARG A 1 191 ? 10.128 -0.659 25.775 1.00 81.75 191 ARG A CA 1
ATOM 1550 C C . ARG A 1 191 ? 11.452 -0.206 25.198 1.00 81.75 191 ARG A C 1
ATOM 1552 O O . ARG A 1 191 ? 12.023 -0.885 24.349 1.00 81.75 191 ARG A O 1
ATOM 1559 N N . VAL A 1 192 ? 11.939 0.925 25.688 1.00 75.50 192 VAL A N 1
ATOM 1560 C CA . VAL A 1 192 ? 13.302 1.369 25.404 1.00 75.50 192 VAL A CA 1
ATOM 1561 C C . VAL A 1 192 ? 14.240 0.493 26.217 1.00 75.50 192 VAL A C 1
ATOM 1563 O O . VAL A 1 192 ? 14.132 0.443 27.442 1.00 75.50 192 VAL A O 1
ATOM 1566 N N . VAL A 1 193 ? 15.129 -0.218 25.534 1.00 77.12 193 VAL A N 1
ATOM 1567 C CA . VAL A 1 193 ? 16.220 -0.950 26.174 1.00 77.12 193 VAL A CA 1
ATOM 1568 C C . VAL A 1 193 ? 17.475 -0.106 25.988 1.00 77.12 193 VAL A C 1
ATOM 1570 O O . VAL A 1 193 ? 17.856 0.190 24.857 1.00 77.12 193 VAL A O 1
ATOM 1573 N N . ASP A 1 194 ? 18.076 0.334 27.092 1.00 69.62 194 ASP A N 1
ATOM 1574 C CA . ASP A 1 194 ? 19.381 0.992 27.065 1.00 69.62 194 ASP A CA 1
ATOM 1575 C C . ASP A 1 194 ? 20.438 -0.081 26.784 1.00 69.62 194 ASP A C 1
ATOM 1577 O O . ASP A 1 194 ? 20.746 -0.909 27.642 1.00 69.62 194 ASP A O 1
ATOM 1581 N N . ASP A 1 195 ? 20.941 -0.112 25.550 1.00 63.31 195 ASP A N 1
ATOM 1582 C CA . ASP A 1 195 ? 21.884 -1.135 25.096 1.00 63.31 195 ASP A CA 1
ATOM 1583 C C . ASP A 1 195 ? 23.353 -0.781 25.391 1.00 63.31 195 ASP A C 1
ATOM 1585 O O . ASP A 1 195 ? 24.285 -1.253 24.738 1.00 63.31 195 ASP A O 1
ATOM 1589 N N . SER A 1 196 ? 23.597 0.023 26.430 1.00 57.72 196 SER A N 1
ATOM 1590 C CA . SER A 1 196 ? 24.944 0.285 26.960 1.00 57.72 196 SER A CA 1
ATOM 1591 C C . SER A 1 196 ? 25.679 -0.972 27.475 1.00 57.72 196 SER A C 1
ATOM 1593 O O . SER A 1 196 ? 26.833 -0.874 27.898 1.00 57.72 196 SER A O 1
ATOM 1595 N N . LEU A 1 197 ? 25.072 -2.164 27.380 1.00 53.16 197 LEU A N 1
ATOM 1596 C CA . LEU A 1 197 ? 25.640 -3.444 27.810 1.00 53.16 197 LEU A CA 1
ATOM 1597 C C . LEU A 1 197 ? 25.876 -4.492 26.697 1.00 53.16 197 LEU A C 1
ATOM 1599 O O . LEU A 1 197 ? 26.554 -5.474 26.997 1.00 53.16 197 LEU A O 1
ATOM 1603 N N . SER A 1 198 ? 25.441 -4.323 25.433 1.00 52.75 198 SER A N 1
ATOM 1604 C CA . SER A 1 198 ? 25.709 -5.349 24.388 1.00 52.75 198 SER A CA 1
ATOM 1605 C C . SER A 1 198 ? 27.081 -5.255 23.709 1.00 52.75 198 SER A C 1
ATOM 1607 O O . SER A 1 198 ? 27.486 -6.176 23.002 1.00 52.75 198 SER A O 1
ATOM 1609 N N . ARG A 1 199 ? 27.888 -4.220 23.989 1.00 50.25 199 ARG A N 1
ATOM 1610 C CA . ARG A 1 199 ? 29.306 -4.169 23.571 1.00 50.25 199 ARG A CA 1
ATOM 1611 C C . ARG A 1 199 ? 30.232 -4.947 24.518 1.00 50.25 199 ARG A C 1
ATOM 1613 O O . ARG A 1 199 ? 31.245 -4.416 24.967 1.00 50.25 199 ARG A O 1
ATOM 1620 N N . LYS A 1 200 ? 29.901 -6.196 24.841 1.00 45.00 200 LYS A N 1
ATOM 1621 C CA . LYS A 1 200 ? 30.850 -7.187 25.377 1.00 45.00 200 LYS A CA 1
ATOM 1622 C C . LYS A 1 200 ? 30.457 -8.569 24.859 1.00 45.00 200 LYS A C 1
ATOM 1624 O O . LYS A 1 200 ? 29.614 -9.233 25.453 1.00 45.00 200 LYS A O 1
ATOM 1629 N N . GLY A 1 201 ? 31.088 -8.973 23.761 1.00 40.75 201 GLY A N 1
ATOM 1630 C CA . GLY A 1 201 ? 30.981 -10.294 23.145 1.00 40.75 201 GLY A CA 1
ATOM 1631 C C . GLY A 1 201 ? 31.826 -10.345 21.893 1.00 40.75 201 GLY A C 1
ATOM 1632 O O . GLY A 1 201 ? 31.388 -9.727 20.903 1.00 40.75 201 GLY A O 1
#

Radius of gyration: 30.09 Å; chains: 1; bounding box: 64×45×94 Å

pLDDT: mean 87.78, std 14.48, range [40.75, 98.38]

Sequence (201 aa):
MKNLLFAIVLLGSGLWLGGCSPGRFVAKELRRSEVLQKHFVGFALYDLEKKRWLQTHNADHYFTPASNTKLFTFYTALHLLPDSAPALRYAALGDTLLFWGTGNPALLNPELPPDTAVLRFLRNAPQQLFFCPHNFQDERFGPGWAWDDYPYYYQPEKAPLPLYGNVVHVSYDSVRQVFTVVPEAFSPFFRVVDDSLSRKG

Secondary structure (DSSP, 8-state):
-HHHHHHHHHHHTSS------HHHHHHHHHHH-HHHHTS---EEEEETTTTEEEEEESTTS----GGGHHHHHHHHHHHHS-SS---EEEEEETTEEEEEE-S-TTBT-TTS--B-HHHHHHHT-SSEEEE-GGG--S-SS-TT--GGGTTSTTSPPP-SS-SGGGS-EEEEETTTTEEEEESGGGGGG------TTS---

Foldseek 3Di:
DVVVVVVVVVVVPPPDPPDPQPQNVVVVCCVPDPVNVVDDDWDWDADPVVRDTSHTDCPVDDDDCVCVVVVVVVVVCVVPPDPDDDQKDWDDDPQEIEIWAQLDQQAQAPVDDHDCPVVVVVVPRSHDYDYDQVVDPDFQFDPPDDPVCDQPLVTAGRGSNCHRSNDWDWDADPVVRDIDIPVPVCVVVDDDDPVPPPPPD